Protein AF-A0AA38KLY0-F1 (afdb_monomer_lite)

Sequence (335 aa):
FSSVTLHGLTSSDDGECSITLNREQSFPAKRYSADDEGRAAVEEQKWNAISPPADQLHADLQIIDQLSEGRLGQVFSARLVRLRKSIHGETLPSGCIPLPSQFCIKLAKPEYIRSLAREAWFYEQLSKEDSYPGVVTPVCFGFFACRVPDNVQVRSWSSIEIEPEEPLDVPEGEEPIYDFYDDDEEGWYCYFDDGRRSHLDSPWHLQQWKARTDRSPFVGILITERLGAQMPTEYCPPRQKGVSRSLPEELSELLMLLEDLNAVGIVHGDIKLNNILSRASESWLSSEVCPHHRRIHPWRLIDFDRSSKYDPANPIDSPYVSTIQNYAADDICYQ

Radius of gyration: 20.5 Å; chains: 1; bounding box: 58×51×57 Å

Secondary structure (DSSP, 8-state):
--EEEEEEEEEETTEEEEEEEEE----PPPEE---TT-PPPS---S-SPPPP-TT--EEEEEEEEEEEEETTEEEEEEEEEEEESSTTSPBPPTTSS---S-EEEEEEPGGGHHHHHHHHHHHHHHTTSTT-BTTTBPPEEEEEEEEPPTTEEEGGGGG--------TT--TTPPP-TT--GGGSTT-TTB---S--TTTTSTTSTTT----TTT-PEEEEEEEE---PBPPGGGS----TT--PPPPHHHHHHHHHHHHHHHTTEE-S---GGGEEEPPSS-SS--PPPTTTSS--SEEE--GGG-EEE-TT-TTHHHHHHHHHHHHHHHHTT-

Structure (mmCIF, N/CA/C/O backbone):
data_AF-A0AA38KLY0-F1
#
_entry.id   AF-A0AA38KLY0-F1
#
loop_
_atom_site.group_PDB
_atom_site.id
_atom_site.type_symbol
_atom_site.label_atom_id
_atom_site.label_alt_id
_atom_site.label_comp_id
_atom_site.label_asym_id
_atom_site.label_entity_id
_atom_site.label_seq_id
_atom_site.pdbx_PDB_ins_code
_atom_site.Cartn_x
_atom_site.Cartn_y
_atom_site.Cartn_z
_atom_site.occupancy
_atom_site.B_iso_or_equiv
_atom_site.auth_seq_id
_atom_site.auth_comp_id
_atom_site.auth_asym_id
_atom_site.auth_atom_id
_atom_site.pdbx_PDB_model_num
ATOM 1 N N . PHE A 1 1 ? -8.849 -9.895 5.914 1.00 94.31 1 PHE A N 1
ATOM 2 C CA . PHE A 1 1 ? -9.968 -9.481 6.788 1.00 94.31 1 PHE A CA 1
ATOM 3 C C . PHE A 1 1 ? -11.035 -8.814 5.928 1.00 94.31 1 PHE A C 1
ATOM 5 O O . PHE A 1 1 ? -10.657 -8.152 4.968 1.00 94.31 1 PHE A O 1
ATOM 12 N N . SER A 1 2 ? -12.322 -8.999 6.234 1.00 96.31 2 SER A N 1
ATOM 13 C CA . SER A 1 2 ? -13.435 -8.276 5.583 1.00 96.31 2 SER A CA 1
ATOM 14 C C . SER A 1 2 ? -13.671 -6.902 6.209 1.00 96.31 2 SER A C 1
ATOM 16 O O . SER A 1 2 ? -14.191 -5.998 5.570 1.00 96.31 2 SER A O 1
ATOM 18 N N . SER A 1 3 ? -13.300 -6.749 7.477 1.00 97.56 3 SER A N 1
ATOM 19 C CA . SER A 1 3 ? -13.470 -5.527 8.256 1.00 97.56 3 SER A CA 1
ATOM 20 C C . SER A 1 3 ? -12.500 -5.518 9.433 1.00 97.56 3 SER A C 1
ATOM 22 O O . SER A 1 3 ? -11.968 -6.564 9.826 1.00 97.56 3 SER A O 1
ATOM 24 N N . VAL A 1 4 ? -12.264 -4.336 9.992 1.00 98.00 4 VAL A N 1
ATOM 25 C CA . VAL A 1 4 ? -11.386 -4.136 11.147 1.00 98.00 4 VAL A CA 1
ATOM 26 C C . VAL A 1 4 ? -11.963 -3.091 12.092 1.00 98.00 4 VAL A C 1
ATOM 28 O O . VAL A 1 4 ? -12.517 -2.091 11.641 1.00 98.00 4 VAL A O 1
ATOM 31 N N . THR A 1 5 ? -11.821 -3.295 13.398 1.00 97.94 5 THR A N 1
ATOM 32 C CA . THR A 1 5 ? -12.068 -2.261 14.409 1.00 97.94 5 THR A CA 1
ATOM 33 C C . THR A 1 5 ? -10.726 -1.756 14.928 1.00 97.94 5 THR A C 1
ATOM 35 O O . THR A 1 5 ? -9.923 -2.539 15.432 1.00 97.94 5 THR A O 1
ATOM 38 N N . LEU A 1 6 ? -10.484 -0.448 14.819 1.00 97.62 6 LEU A N 1
ATOM 39 C CA . LEU A 1 6 ? -9.290 0.206 15.347 1.00 97.62 6 LEU A CA 1
ATOM 40 C C . LEU A 1 6 ? -9.580 0.895 16.678 1.00 97.62 6 LEU A C 1
ATOM 42 O O . LEU A 1 6 ? -10.492 1.716 16.783 1.00 97.62 6 LEU A O 1
ATOM 46 N N . HIS A 1 7 ? -8.754 0.597 17.675 1.00 97.12 7 HIS A N 1
ATOM 47 C CA . HIS A 1 7 ? -8.728 1.253 18.979 1.00 97.12 7 HIS A CA 1
ATOM 48 C C . HIS A 1 7 ? -7.543 2.228 19.059 1.00 97.12 7 HIS A C 1
ATOM 50 O O . HIS A 1 7 ? -6.460 1.922 18.557 1.00 97.12 7 HIS A O 1
ATOM 56 N N . GLY A 1 8 ? -7.732 3.385 19.700 1.00 94.38 8 GLY A N 1
ATOM 57 C CA . GLY A 1 8 ? -6.681 4.398 19.894 1.00 94.38 8 GLY A CA 1
ATOM 58 C C . GLY A 1 8 ? -6.550 5.455 18.797 1.00 94.38 8 GLY A C 1
ATOM 59 O O . GLY A 1 8 ? -5.847 6.441 19.001 1.00 94.38 8 GLY A O 1
ATOM 60 N N . LEU A 1 9 ? -7.236 5.292 17.661 1.00 92.81 9 LEU A N 1
ATOM 61 C CA . LEU A 1 9 ? -7.148 6.223 16.528 1.00 92.81 9 LEU A CA 1
ATOM 62 C C . LEU A 1 9 ? -8.097 7.431 16.654 1.00 92.81 9 LEU A C 1
ATOM 64 O O . LEU A 1 9 ? -7.802 8.527 16.174 1.00 92.81 9 LEU A O 1
ATOM 68 N N . THR A 1 10 ? -9.251 7.228 17.286 1.00 93.62 10 THR A N 1
ATOM 69 C CA . THR A 1 10 ? -10.370 8.175 17.270 1.00 93.62 10 THR A CA 1
ATOM 70 C C . THR A 1 10 ? -10.808 8.596 18.671 1.00 93.62 10 THR A C 1
ATOM 72 O O . THR A 1 10 ? -10.626 7.875 19.654 1.00 93.62 10 THR A O 1
ATOM 75 N N . SER A 1 11 ? -11.413 9.776 18.771 1.00 93.38 11 SER A N 1
ATOM 76 C CA . SER A 1 11 ? -12.090 10.253 19.980 1.00 93.38 11 SER A CA 1
ATOM 77 C C . SER A 1 11 ? -13.418 10.918 19.652 1.00 93.38 11 SER A C 1
ATOM 79 O O . SER A 1 11 ? -13.635 11.380 18.539 1.00 93.38 11 SER A O 1
ATOM 81 N N . SER A 1 12 ? -14.293 10.969 20.643 1.00 92.81 12 SER A N 1
ATOM 82 C CA . SER A 1 12 ? -15.580 11.663 20.636 1.00 92.81 12 SER A CA 1
ATOM 83 C C . SER A 1 12 ? -15.683 12.556 21.874 1.00 92.81 12 SER A C 1
ATOM 85 O O . SER A 1 12 ? -14.785 12.536 22.721 1.00 92.81 12 SER A O 1
ATOM 87 N N . ASP A 1 13 ? -16.789 13.286 22.013 1.00 90.56 13 ASP A N 1
ATOM 88 C CA . ASP A 1 13 ? -17.069 14.111 23.199 1.00 90.56 13 ASP A CA 1
ATOM 89 C C . ASP A 1 13 ? -17.052 13.298 24.510 1.00 90.56 13 ASP A C 1
ATOM 91 O O . ASP A 1 13 ? -16.669 13.812 25.560 1.00 90.56 13 ASP A O 1
ATOM 95 N N . ASP A 1 14 ? -17.380 12.003 24.437 1.00 91.81 14 ASP A N 1
ATOM 96 C CA . ASP A 1 14 ? -17.377 11.072 25.573 1.00 91.81 14 ASP A CA 1
ATOM 97 C C . ASP A 1 14 ? -15.993 10.443 25.854 1.00 91.81 14 ASP A C 1
ATOM 99 O O . ASP A 1 14 ? -15.847 9.610 26.753 1.00 91.81 14 ASP A O 1
ATOM 103 N N . GLY A 1 15 ? -14.958 10.825 25.097 1.00 92.81 15 GLY A N 1
ATOM 104 C CA . GLY A 1 15 ? -13.587 10.336 25.243 1.00 92.81 15 GLY A CA 1
ATOM 105 C C . GLY A 1 15 ? -13.121 9.445 24.090 1.00 92.81 15 GLY A C 1
ATOM 106 O O . GLY A 1 15 ? -13.542 9.592 22.943 1.00 92.81 15 GLY A O 1
ATOM 107 N N . GLU A 1 16 ? -12.178 8.544 24.369 1.00 92.81 16 GLU A N 1
ATOM 108 C CA . GLU A 1 16 ? -11.623 7.638 23.358 1.00 92.81 16 GLU A CA 1
ATOM 109 C C . GLU A 1 16 ? -12.676 6.665 22.831 1.00 92.81 16 GLU A C 1
ATOM 111 O O . GLU A 1 16 ? -13.376 6.012 23.605 1.00 92.81 16 GLU A O 1
ATOM 116 N N . CYS A 1 17 ? -12.754 6.531 21.510 1.00 94.50 17 CYS A N 1
ATOM 117 C CA . CYS A 1 17 ? -13.674 5.612 20.860 1.00 94.50 17 CYS A CA 1
ATOM 118 C C . CYS A 1 17 ? -12.949 4.794 19.789 1.00 94.50 17 CYS A C 1
ATOM 120 O O . CYS A 1 17 ? -11.871 5.155 19.317 1.00 94.50 17 CYS A O 1
ATOM 122 N N . SER A 1 18 ? -13.539 3.662 19.416 1.00 96.12 18 SER A N 1
ATOM 123 C CA . SER A 1 18 ? -13.054 2.831 18.317 1.00 96.12 18 SER A CA 1
ATOM 124 C C . SER A 1 18 ? -13.835 3.099 17.041 1.00 96.12 18 SER A C 1
ATOM 126 O O . SER A 1 18 ? -15.046 3.317 17.099 1.00 96.12 18 SER A O 1
ATOM 128 N N . ILE A 1 19 ? -13.179 2.959 15.896 1.00 96.25 19 ILE A N 1
ATOM 129 C CA . ILE A 1 19 ? -13.805 3.076 14.579 1.00 96.25 19 ILE A CA 1
ATOM 130 C C . ILE A 1 19 ? -13.746 1.736 13.849 1.00 96.25 19 ILE A C 1
ATOM 132 O O . ILE A 1 19 ? -12.760 1.008 13.959 1.00 96.25 19 ILE A O 1
ATOM 136 N N . THR A 1 20 ? -14.815 1.384 13.135 1.00 97.06 20 THR A N 1
ATOM 137 C CA . THR A 1 20 ? -14.866 0.155 12.334 1.00 97.06 20 THR A CA 1
ATOM 138 C C . THR A 1 20 ? -14.836 0.489 10.855 1.00 97.06 20 THR A C 1
ATOM 140 O O . THR A 1 20 ? -15.643 1.286 10.389 1.00 97.06 20 THR A O 1
ATOM 143 N N . LEU A 1 21 ? -13.915 -0.146 10.137 1.00 97.25 21 LEU A N 1
ATOM 144 C CA . LEU A 1 21 ? -13.689 0.040 8.713 1.00 97.25 21 LEU A CA 1
ATOM 145 C C . LEU A 1 21 ? -13.978 -1.257 7.964 1.00 97.25 21 LEU A C 1
ATOM 147 O O . LEU A 1 21 ? -13.691 -2.350 8.464 1.00 97.25 21 LEU A O 1
ATOM 151 N N . ASN A 1 22 ? -14.519 -1.131 6.758 1.00 96.75 22 ASN A N 1
ATOM 152 C CA . ASN A 1 22 ? -14.764 -2.265 5.875 1.00 96.75 22 ASN A CA 1
ATOM 153 C C . ASN A 1 22 ? -13.636 -2.371 4.859 1.00 96.75 22 ASN A C 1
ATOM 155 O O . ASN A 1 22 ? -13.008 -1.369 4.520 1.00 96.75 22 ASN A O 1
ATOM 159 N N . ARG A 1 23 ? -13.350 -3.592 4.403 1.00 97.12 23 ARG A N 1
ATOM 160 C CA . ARG A 1 23 ? -12.427 -3.803 3.292 1.00 97.12 23 ARG A CA 1
ATOM 161 C C . ARG A 1 23 ? -13.058 -3.183 2.054 1.00 97.12 23 ARG A C 1
ATOM 163 O O . ARG A 1 23 ? -14.155 -3.578 1.668 1.00 97.12 23 ARG A O 1
ATOM 170 N N . GLU A 1 24 ? -12.335 -2.272 1.429 1.00 96.31 24 GLU A N 1
ATOM 171 C CA . GLU A 1 24 ? -12.760 -1.628 0.195 1.00 96.31 24 GLU A CA 1
ATOM 172 C C . GLU A 1 24 ? -11.975 -2.167 -0.999 1.00 96.31 24 GLU A C 1
ATOM 174 O O . GLU A 1 24 ? -10.933 -2.818 -0.851 1.00 96.31 24 GLU A O 1
ATOM 179 N N . GLN A 1 25 ? -12.503 -1.916 -2.196 1.00 96.00 25 GLN A N 1
ATOM 180 C CA . GLN A 1 25 ? -11.788 -2.196 -3.436 1.00 96.00 25 GLN A CA 1
ATOM 181 C C . GLN A 1 25 ? -10.528 -1.321 -3.499 1.00 96.00 25 GLN A C 1
ATOM 183 O O . GLN A 1 25 ? -10.557 -0.173 -3.069 1.00 96.00 25 GLN A O 1
ATOM 188 N N . SER A 1 26 ? -9.423 -1.844 -4.023 1.00 96.94 26 SER A N 1
ATOM 189 C CA . SER A 1 26 ? -8.230 -1.045 -4.329 1.00 96.94 26 SER A CA 1
ATOM 190 C C . SER A 1 26 ? -8.416 -0.238 -5.627 1.00 96.94 26 SER A C 1
ATOM 192 O O . SER A 1 26 ? -9.452 -0.352 -6.286 1.00 96.94 26 SER A O 1
ATOM 194 N N . PHE A 1 27 ? -7.442 0.592 -6.013 1.00 95.88 27 PHE A N 1
ATOM 195 C CA . PHE A 1 27 ? -7.547 1.452 -7.197 1.00 95.88 27 PHE A CA 1
ATOM 196 C C . PHE A 1 27 ? -6.579 1.038 -8.331 1.00 95.88 27 PHE A C 1
ATOM 198 O O . PHE A 1 27 ? -5.382 1.315 -8.235 1.00 95.88 27 PHE A O 1
ATOM 205 N N . PRO A 1 28 ? -7.072 0.415 -9.425 1.00 94.81 28 PRO A N 1
ATOM 206 C CA . PRO A 1 28 ? -6.245 -0.050 -10.546 1.00 94.81 28 PRO A CA 1
ATOM 207 C C . PRO A 1 28 ? -5.617 1.051 -11.385 1.00 94.81 28 PRO A C 1
ATOM 209 O O . PRO A 1 28 ? -6.345 1.962 -11.769 1.00 94.81 28 PRO A O 1
ATOM 212 N N . ALA A 1 29 ? -4.314 0.962 -11.681 1.00 92.38 29 ALA A N 1
ATOM 213 C CA . ALA A 1 29 ? -3.599 1.912 -12.548 1.00 92.38 29 ALA A CA 1
ATOM 214 C C . ALA A 1 29 ? -3.890 1.659 -14.031 1.00 92.38 29 ALA A C 1
ATOM 216 O O . ALA A 1 29 ? -4.177 0.518 -14.416 1.00 92.38 29 ALA A O 1
ATOM 217 N N . LYS A 1 30 ? -3.782 2.687 -14.879 1.00 90.75 30 LYS A N 1
ATOM 218 C CA . LYS A 1 30 ? -3.734 2.472 -16.333 1.00 90.75 30 LYS A CA 1
ATOM 219 C C . LYS A 1 30 ? -2.420 1.795 -16.722 1.00 90.75 30 LYS A C 1
ATOM 221 O O . LYS A 1 30 ? -1.462 1.726 -15.948 1.00 90.75 30 LYS A O 1
ATOM 226 N N . ARG A 1 31 ? -2.382 1.248 -17.935 1.00 89.50 31 ARG A N 1
ATOM 227 C CA . ARG A 1 31 ? -1.164 0.661 -18.491 1.00 89.50 31 ARG A CA 1
ATOM 228 C C . ARG A 1 31 ? -0.173 1.764 -18.859 1.00 89.50 31 ARG A C 1
ATOM 230 O O . ARG A 1 31 ? -0.463 2.595 -19.714 1.00 89.50 31 ARG A O 1
ATOM 237 N N . TYR A 1 32 ? 1.008 1.693 -18.263 1.00 90.56 32 TYR A N 1
ATOM 238 C CA . TYR A 1 32 ? 2.196 2.388 -18.732 1.00 90.56 32 TYR A CA 1
ATOM 239 C C . TYR A 1 32 ? 2.744 1.705 -19.993 1.00 90.56 32 TYR A C 1
ATOM 241 O O . TYR A 1 32 ? 2.843 0.474 -20.024 1.00 90.56 32 TYR A O 1
ATOM 249 N N . SER A 1 33 ? 3.117 2.488 -21.002 1.00 89.44 33 SER A N 1
ATOM 250 C CA . SER A 1 33 ? 3.783 2.025 -22.224 1.00 89.44 33 SER A CA 1
ATOM 251 C C . SER A 1 33 ? 4.790 3.073 -22.688 1.00 89.44 33 SER A C 1
ATOM 253 O O . SER A 1 33 ? 4.456 4.250 -22.798 1.00 89.44 33 SER A O 1
ATOM 255 N N . ALA A 1 34 ? 6.007 2.629 -22.985 1.00 86.31 34 ALA A N 1
ATOM 256 C CA . ALA A 1 34 ? 7.035 3.416 -23.659 1.00 86.31 34 ALA A CA 1
ATOM 257 C C . ALA A 1 34 ? 6.947 3.286 -25.193 1.00 86.31 34 ALA A C 1
ATOM 259 O O . ALA A 1 34 ? 7.681 3.954 -25.918 1.00 86.31 34 ALA A O 1
ATOM 260 N N . ASP A 1 35 ? 6.083 2.399 -25.695 1.00 81.75 35 ASP A N 1
ATOM 261 C CA . ASP A 1 35 ? 5.790 2.272 -27.119 1.00 81.75 35 ASP A CA 1
ATOM 262 C C . ASP A 1 35 ? 4.807 3.359 -27.581 1.00 81.75 35 ASP A C 1
ATOM 264 O O . ASP A 1 35 ? 3.602 3.253 -27.338 1.00 81.75 35 ASP A O 1
ATOM 268 N N . ASP A 1 36 ? 5.328 4.367 -28.288 1.00 74.56 36 ASP A N 1
ATOM 269 C CA . ASP A 1 36 ? 4.557 5.455 -28.910 1.00 74.56 36 ASP A CA 1
ATOM 270 C C . ASP A 1 36 ? 3.501 4.945 -29.911 1.00 74.56 36 ASP A C 1
ATOM 272 O O . ASP A 1 36 ? 2.516 5.633 -30.191 1.00 74.56 36 ASP A O 1
ATOM 276 N N . GLU A 1 37 ? 3.678 3.740 -30.470 1.00 72.19 37 GLU A N 1
ATOM 277 C CA . GLU A 1 37 ? 2.722 3.140 -31.409 1.00 72.19 37 GLU A CA 1
ATOM 278 C C . GLU A 1 37 ? 1.496 2.541 -30.699 1.00 72.19 37 GLU A C 1
ATOM 280 O O . GLU A 1 37 ? 0.555 2.099 -31.367 1.00 72.19 37 GLU A O 1
ATOM 285 N N . GLY A 1 38 ? 1.487 2.517 -29.360 1.00 62.78 38 GLY A N 1
ATOM 286 C CA . GLY A 1 38 ? 0.337 2.110 -28.559 1.00 62.78 38 GLY A CA 1
ATOM 287 C C . GLY A 1 38 ? -0.113 0.679 -28.838 1.00 62.78 38 GLY A C 1
ATOM 288 O O . GLY A 1 38 ? -1.316 0.397 -28.799 1.00 62.78 38 GLY A O 1
ATOM 289 N N . ARG A 1 39 ? 0.818 -0.237 -29.152 1.00 67.19 39 ARG A N 1
ATOM 290 C CA . ARG A 1 39 ? 0.470 -1.622 -29.498 1.00 67.19 39 ARG A CA 1
ATOM 291 C C . ARG A 1 39 ? -0.447 -2.216 -28.431 1.00 67.19 39 ARG A C 1
ATOM 293 O O . ARG A 1 39 ? -0.212 -2.089 -27.222 1.00 67.19 39 ARG A O 1
ATOM 300 N N . ALA A 1 40 ? -1.538 -2.822 -28.900 1.00 60.59 40 ALA A N 1
ATOM 301 C CA . ALA A 1 40 ? -2.547 -3.417 -28.037 1.00 60.59 40 ALA A CA 1
ATOM 302 C C . ALA A 1 40 ? -1.893 -4.474 -27.139 1.00 60.59 40 ALA A C 1
ATOM 304 O O . ALA A 1 40 ? -1.106 -5.293 -27.619 1.00 60.59 40 ALA A O 1
ATOM 305 N N . ALA A 1 41 ? -2.204 -4.428 -25.842 1.00 59.38 41 ALA A N 1
ATOM 306 C CA . ALA A 1 41 ? -1.716 -5.412 -24.886 1.00 59.38 41 ALA A CA 1
ATOM 307 C C . ALA A 1 41 ? -2.104 -6.823 -25.347 1.00 59.38 41 ALA A C 1
ATOM 309 O O . ALA A 1 41 ? -3.215 -7.044 -25.834 1.00 59.38 41 ALA A O 1
ATOM 310 N N . VAL A 1 42 ? -1.185 -7.774 -25.191 1.00 58.88 42 VAL A N 1
ATOM 311 C CA . VAL A 1 42 ? -1.377 -9.142 -25.696 1.00 58.88 42 VAL A CA 1
ATOM 312 C C . VAL A 1 42 ? -2.232 -9.988 -24.733 1.00 58.88 42 VAL A C 1
ATOM 314 O O . VAL A 1 42 ? -2.706 -11.053 -25.118 1.00 58.88 42 VAL A O 1
ATOM 317 N N . GLU A 1 43 ? -2.504 -9.516 -23.506 1.00 59.78 43 GLU A N 1
ATOM 318 C CA . GLU A 1 43 ? -3.140 -10.327 -22.456 1.00 59.78 43 GLU A CA 1
ATOM 319 C C . GLU A 1 43 ? -4.446 -9.792 -21.837 1.00 59.78 43 GLU A C 1
ATOM 321 O O . GLU A 1 43 ? -4.602 -8.617 -21.483 1.00 59.78 43 GLU A O 1
ATOM 326 N N . GLU A 1 44 ? -5.342 -10.755 -21.579 1.00 57.12 44 GLU A N 1
ATOM 327 C CA . GLU A 1 44 ? -6.583 -10.661 -20.795 1.00 57.12 44 GLU A CA 1
ATOM 328 C C . GLU A 1 44 ? -6.367 -10.640 -19.266 1.00 57.12 44 GLU A C 1
ATOM 330 O O . GLU A 1 44 ? -7.339 -10.631 -18.509 1.00 57.12 44 GLU A O 1
ATOM 335 N N . GLN A 1 45 ? -5.133 -10.671 -18.754 1.00 59.94 45 GLN A N 1
ATOM 336 C CA . GLN A 1 45 ? -4.916 -11.064 -17.362 1.00 59.94 45 GLN A CA 1
ATOM 337 C C . GLN A 1 45 ? -4.434 -9.944 -16.422 1.00 59.94 45 GLN A C 1
ATOM 339 O O . GLN A 1 45 ? -3.511 -9.182 -16.679 1.00 59.94 45 GLN A O 1
ATOM 344 N N . LYS A 1 46 ? -5.096 -9.918 -15.257 1.00 72.25 46 LYS A N 1
ATOM 345 C CA . LYS A 1 46 ? -4.665 -9.361 -13.967 1.00 72.25 46 LYS A CA 1
ATOM 346 C C . LYS A 1 46 ? -4.731 -7.845 -13.711 1.00 72.25 46 LYS A C 1
ATOM 348 O O . LYS A 1 46 ? -4.375 -7.485 -12.609 1.00 72.25 46 LYS A O 1
ATOM 353 N N . TRP A 1 47 ? -5.303 -6.958 -14.526 1.00 86.06 47 TRP A N 1
ATOM 354 C CA . TRP A 1 47 ? -5.401 -5.530 -14.110 1.00 86.06 47 TRP A CA 1
ATOM 355 C C . TRP A 1 47 ? -6.493 -5.200 -13.083 1.00 86.06 47 TRP A C 1
ATOM 357 O O . TRP A 1 47 ? -6.453 -4.172 -12.411 1.00 86.06 47 TRP A O 1
ATOM 367 N N . ASN A 1 48 ? -7.502 -6.055 -12.948 1.00 90.38 48 ASN A N 1
ATOM 368 C CA . ASN A 1 48 ? -8.623 -5.758 -12.063 1.00 90.38 48 ASN A CA 1
ATOM 369 C C . ASN A 1 48 ? -8.193 -5.793 -10.589 1.00 90.38 48 ASN A C 1
ATOM 371 O O . ASN A 1 48 ? -7.403 -6.655 -10.175 1.00 90.38 48 ASN A O 1
ATOM 375 N N . ALA A 1 49 ? -8.747 -4.862 -9.807 1.00 92.50 49 ALA A N 1
ATOM 376 C CA . ALA A 1 49 ? -8.714 -4.926 -8.352 1.00 92.50 49 ALA A CA 1
ATOM 377 C C . ALA A 1 49 ? -9.387 -6.215 -7.875 1.00 92.50 49 ALA A C 1
ATOM 379 O O . ALA A 1 49 ? -10.361 -6.683 -8.479 1.00 92.50 49 ALA A O 1
ATOM 380 N N . ILE A 1 50 ? -8.871 -6.788 -6.792 1.00 91.56 50 ILE A N 1
ATOM 381 C CA . ILE A 1 50 ? -9.478 -7.973 -6.193 1.00 91.56 50 ILE A CA 1
ATOM 382 C C . ILE A 1 50 ? -10.773 -7.537 -5.503 1.00 91.56 50 ILE A C 1
ATOM 384 O O . ILE A 1 50 ? -10.812 -6.532 -4.794 1.00 91.56 50 ILE A O 1
ATOM 388 N N . SER A 1 51 ? -11.859 -8.283 -5.718 1.00 91.38 51 SER A N 1
ATOM 389 C CA . SER A 1 51 ? -13.112 -8.011 -5.015 1.00 91.38 51 SER A CA 1
ATOM 390 C C . SER A 1 51 ? -12.908 -8.167 -3.503 1.00 91.38 51 SER A C 1
ATOM 392 O O . SER A 1 51 ? -12.352 -9.186 -3.077 1.00 91.38 51 SER A O 1
ATOM 394 N N . PRO A 1 52 ? -13.371 -7.209 -2.679 1.00 90.81 52 PRO A N 1
ATOM 395 C CA . PRO A 1 52 ? -13.297 -7.341 -1.235 1.00 90.81 52 PRO A CA 1
ATOM 396 C C . PRO A 1 52 ? -13.959 -8.644 -0.768 1.00 90.81 52 PRO A C 1
ATOM 398 O O . PRO A 1 52 ? -15.023 -9.018 -1.271 1.00 90.81 52 PRO A O 1
ATOM 401 N N . PRO A 1 53 ? -13.361 -9.353 0.198 1.00 87.69 53 PRO A N 1
ATOM 402 C CA . PRO A 1 53 ? -13.953 -10.556 0.733 1.00 87.69 53 PRO A CA 1
ATOM 403 C C . PRO A 1 53 ? -15.212 -10.218 1.542 1.00 87.69 53 PRO A C 1
ATOM 405 O O . PRO A 1 53 ? -15.122 -9.604 2.608 1.00 87.69 53 PRO A O 1
ATOM 408 N N . ALA A 1 54 ? -16.375 -10.664 1.068 1.00 80.12 54 ALA A N 1
ATOM 409 C CA . ALA A 1 54 ? -17.627 -10.575 1.815 1.00 80.12 54 ALA A CA 1
ATOM 410 C C . ALA A 1 54 ? -17.663 -11.604 2.960 1.00 80.12 54 ALA A C 1
ATOM 412 O O . ALA A 1 54 ? -17.180 -12.727 2.806 1.00 80.12 54 ALA A O 1
ATOM 413 N N . ASP A 1 55 ? -18.223 -11.210 4.109 1.00 75.25 55 ASP A N 1
ATOM 414 C CA . ASP A 1 55 ? -18.518 -12.079 5.263 1.00 75.25 55 ASP A CA 1
ATOM 415 C C . ASP A 1 55 ? -17.339 -12.915 5.800 1.00 75.25 55 ASP A C 1
ATOM 417 O O . ASP A 1 55 ? -17.516 -13.982 6.389 1.00 75.25 55 ASP A O 1
ATOM 421 N N . GLN A 1 56 ? -16.113 -12.418 5.624 1.00 87.12 56 GLN A N 1
ATOM 422 C CA . GLN A 1 56 ? -14.914 -13.018 6.209 1.00 87.12 56 GLN A CA 1
ATOM 423 C C . GLN A 1 56 ? -14.596 -12.464 7.609 1.00 87.12 56 GLN A C 1
ATOM 425 O O . GLN A 1 56 ? -15.336 -11.671 8.189 1.00 87.12 56 GLN A O 1
ATOM 430 N N . LEU A 1 57 ? -13.435 -12.8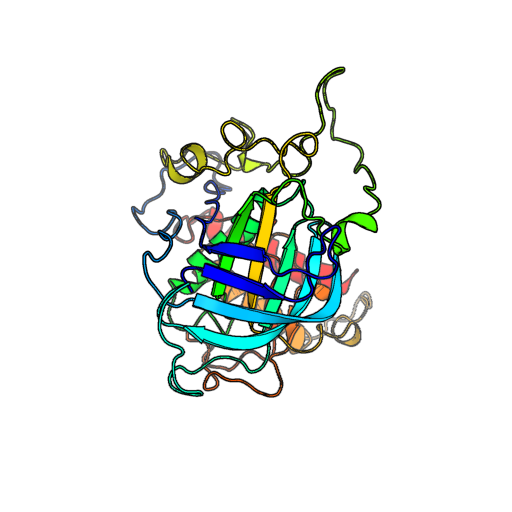74 8.121 1.00 95.25 57 LEU A N 1
ATOM 431 C CA . LEU A 1 57 ? -12.864 -12.507 9.409 1.00 95.25 57 LEU A CA 1
ATOM 432 C C . LEU A 1 57 ? -12.844 -11.000 9.669 1.00 95.25 57 LEU A C 1
ATOM 434 O O . LEU A 1 57 ? -12.446 -10.215 8.803 1.00 95.25 57 LEU A O 1
ATOM 438 N N . HIS A 1 58 ? -13.142 -10.646 10.913 1.00 96.94 58 HIS A N 1
ATOM 439 C CA . HIS A 1 58 ? -13.034 -9.303 11.461 1.00 96.94 58 HIS A CA 1
ATOM 440 C C . HIS A 1 58 ? -11.890 -9.237 12.485 1.00 96.94 58 HIS A C 1
ATOM 442 O O . HIS A 1 58 ? -11.799 -10.113 13.350 1.00 96.94 58 HIS A O 1
ATOM 448 N N . ALA A 1 59 ? -11.033 -8.216 12.406 1.00 97.38 59 ALA A N 1
ATOM 449 C CA . ALA A 1 59 ? -9.903 -8.043 13.324 1.00 97.38 59 ALA A CA 1
ATOM 450 C C . ALA A 1 59 ? -10.045 -6.791 14.203 1.00 97.38 59 ALA A C 1
ATOM 452 O O . ALA A 1 59 ? -10.252 -5.691 13.699 1.00 97.38 59 ALA A O 1
ATOM 453 N N . ASP A 1 60 ? -9.852 -6.959 15.510 1.00 97.62 60 ASP A N 1
ATOM 454 C CA . ASP A 1 60 ? -9.790 -5.863 16.478 1.00 97.62 60 ASP A CA 1
ATOM 455 C C . ASP A 1 60 ? -8.313 -5.521 16.682 1.00 97.62 60 ASP A C 1
ATOM 457 O O . ASP A 1 60 ? -7.557 -6.351 17.198 1.00 97.62 60 ASP A O 1
ATOM 461 N N . LEU A 1 61 ? -7.886 -4.324 16.285 1.00 98.25 61 LEU A N 1
ATOM 462 C CA . LEU A 1 61 ? -6.495 -3.881 16.372 1.00 98.25 61 LEU A CA 1
ATOM 463 C C . LEU A 1 61 ? -6.364 -2.691 17.322 1.00 98.25 61 LEU A C 1
ATOM 465 O O . LEU A 1 61 ? -7.174 -1.766 17.309 1.00 98.25 61 LEU A O 1
ATOM 469 N N . GLN A 1 62 ? -5.312 -2.701 18.133 1.00 98.00 62 GLN A N 1
ATOM 470 C CA . GLN A 1 62 ? -4.967 -1.604 19.033 1.00 98.00 62 GLN A CA 1
ATOM 471 C C . GLN A 1 62 ? -3.734 -0.883 18.503 1.00 98.00 62 GLN A C 1
ATOM 473 O O . GLN A 1 62 ? -2.678 -1.511 18.400 1.00 98.00 62 GLN A O 1
ATOM 478 N N . ILE A 1 63 ? -3.864 0.418 18.231 1.00 97.50 63 ILE A N 1
ATOM 479 C CA . ILE A 1 63 ? -2.731 1.304 17.941 1.00 97.50 63 ILE A CA 1
ATOM 480 C C . ILE A 1 63 ? -1.834 1.384 19.181 1.00 97.50 63 ILE A C 1
ATOM 482 O O . ILE A 1 63 ? -2.341 1.505 20.301 1.00 97.50 63 ILE A O 1
ATOM 486 N N . ILE A 1 64 ? -0.521 1.279 18.978 1.00 96.62 64 ILE A N 1
ATOM 487 C CA . ILE A 1 64 ? 0.493 1.296 20.040 1.00 96.62 64 ILE A CA 1
ATOM 488 C C . ILE A 1 64 ? 1.293 2.598 19.980 1.00 96.62 64 ILE A C 1
ATOM 490 O O . ILE A 1 64 ? 1.304 3.354 20.947 1.00 96.62 64 ILE A O 1
ATOM 494 N N . ASP A 1 65 ? 1.950 2.852 18.852 1.00 95.62 65 ASP A N 1
ATOM 495 C CA . ASP A 1 65 ? 2.873 3.968 18.659 1.00 95.62 65 ASP A CA 1
ATOM 496 C C . ASP A 1 65 ? 2.870 4.432 17.199 1.00 95.62 65 ASP A C 1
ATOM 498 O O . ASP A 1 65 ? 2.556 3.661 16.288 1.00 95.62 65 ASP A O 1
ATOM 502 N N . GLN A 1 66 ? 3.197 5.706 16.982 1.00 95.88 66 GLN A N 1
ATOM 503 C CA . GLN A 1 66 ? 3.446 6.250 15.651 1.00 95.88 66 GLN A CA 1
ATOM 504 C C . GLN A 1 66 ? 4.883 5.915 15.241 1.00 95.88 66 GLN A C 1
ATOM 506 O O . GLN A 1 66 ? 5.827 6.209 15.971 1.00 95.88 66 GLN A O 1
ATOM 511 N N . LEU A 1 67 ? 5.031 5.299 14.071 1.00 95.06 67 LEU A N 1
ATOM 512 C CA . LEU A 1 67 ? 6.306 4.872 13.501 1.00 95.06 67 LEU A CA 1
ATOM 513 C C . LEU A 1 67 ? 6.928 5.957 12.626 1.00 95.06 67 LEU A C 1
ATOM 515 O O . LEU A 1 67 ? 8.133 6.186 12.694 1.00 95.06 67 LEU A O 1
ATOM 519 N N . SER A 1 68 ? 6.114 6.600 11.791 1.00 94.19 68 SER A N 1
ATOM 520 C CA . SER A 1 68 ? 6.568 7.638 10.869 1.00 94.19 68 SER A CA 1
ATOM 521 C C . SER A 1 68 ? 5.413 8.516 10.388 1.00 94.19 68 SER A C 1
ATOM 523 O O . SER A 1 68 ? 4.236 8.250 10.648 1.00 94.19 68 SER A O 1
ATOM 525 N N . GLU A 1 69 ? 5.766 9.587 9.689 1.00 92.88 69 GLU A N 1
ATOM 526 C CA . GLU A 1 69 ? 4.854 10.462 8.964 1.00 92.88 69 GLU A CA 1
ATOM 527 C C . GLU A 1 69 ? 5.477 10.808 7.612 1.00 92.88 69 GLU A C 1
ATOM 529 O O . GLU A 1 69 ? 6.692 10.976 7.509 1.00 92.88 69 GLU A O 1
ATOM 534 N N . GLY A 1 70 ? 4.649 10.880 6.576 1.00 90.62 70 GLY A N 1
ATOM 535 C CA . GLY A 1 70 ? 5.059 11.251 5.230 1.00 90.62 70 GLY A CA 1
ATOM 536 C C . GLY A 1 70 ? 3.949 11.986 4.486 1.00 90.62 70 GLY A C 1
ATOM 537 O O . GLY A 1 70 ? 2.908 12.329 5.053 1.00 90.62 70 GLY A O 1
ATOM 538 N N . ARG A 1 71 ? 4.163 12.206 3.184 1.00 88.56 71 ARG A N 1
ATOM 539 C CA . ARG A 1 71 ? 3.238 12.958 2.321 1.00 88.56 71 ARG A CA 1
ATOM 540 C C . ARG A 1 71 ? 1.814 12.401 2.374 1.00 88.56 71 ARG A C 1
ATOM 542 O O . ARG A 1 71 ? 0.889 13.141 2.687 1.00 88.56 71 ARG A O 1
ATOM 549 N N . LEU A 1 72 ? 1.658 11.094 2.149 1.00 90.62 72 LEU A N 1
ATOM 550 C CA . LEU A 1 72 ? 0.344 10.448 2.079 1.00 90.62 72 LEU A CA 1
ATOM 551 C C . LEU A 1 72 ? -0.365 10.323 3.426 1.00 90.62 72 LEU A C 1
ATOM 553 O O . LEU A 1 72 ? -1.575 10.103 3.450 1.00 90.62 72 LEU A O 1
ATOM 557 N N . GLY A 1 73 ? 0.361 10.381 4.545 1.00 93.00 73 GLY A N 1
ATOM 558 C CA . GLY A 1 73 ? -0.225 10.028 5.828 1.00 93.00 73 GLY A CA 1
ATOM 559 C C . GLY A 1 73 ? 0.761 9.642 6.915 1.00 93.00 73 GLY A C 1
ATOM 560 O O . GLY A 1 73 ? 1.969 9.849 6.810 1.00 93.00 73 GLY A O 1
ATOM 561 N N . GLN A 1 74 ? 0.212 9.063 7.973 1.00 95.38 74 GLN A N 1
ATOM 562 C CA . GLN A 1 74 ? 0.947 8.649 9.163 1.00 95.38 74 GLN A CA 1
ATOM 563 C C . GLN A 1 74 ? 0.950 7.134 9.281 1.00 95.38 74 GLN A C 1
ATOM 565 O O . GLN A 1 74 ? -0.016 6.461 8.920 1.00 95.38 74 GLN A O 1
ATOM 570 N N . VAL A 1 75 ? 2.039 6.590 9.805 1.00 97.25 75 VAL A N 1
ATOM 571 C CA . VAL A 1 75 ? 2.228 5.151 9.950 1.00 97.25 75 VAL A CA 1
ATOM 572 C C . VAL A 1 75 ? 2.268 4.805 11.425 1.00 97.25 75 VAL A C 1
ATOM 574 O O . VAL A 1 75 ? 3.010 5.408 12.197 1.00 97.25 75 VAL A O 1
ATOM 577 N N . PHE A 1 76 ? 1.489 3.805 11.813 1.00 97.75 76 PHE A N 1
ATOM 578 C CA . PHE A 1 76 ? 1.360 3.345 13.184 1.00 97.75 76 PHE A CA 1
ATOM 579 C C . PHE A 1 76 ? 1.708 1.872 13.303 1.00 97.75 76 PHE A C 1
ATOM 581 O O . PHE A 1 76 ? 1.455 1.063 12.408 1.00 97.75 76 PHE A O 1
ATOM 588 N N . SER A 1 77 ? 2.227 1.517 14.466 1.00 97.62 77 SER A N 1
ATOM 589 C CA . SER A 1 77 ? 2.334 0.143 14.911 1.00 97.62 77 SER A CA 1
ATOM 590 C C . SER A 1 77 ? 1.049 -0.253 15.637 1.00 97.62 77 SER A C 1
ATOM 592 O O . SER A 1 77 ? 0.462 0.536 16.387 1.00 97.62 77 SER A O 1
ATOM 594 N N . ALA A 1 78 ? 0.584 -1.475 15.398 1.00 98.06 78 ALA A N 1
ATOM 595 C CA . ALA A 1 78 ? -0.613 -2.005 16.031 1.00 98.06 78 ALA A CA 1
ATOM 596 C C . ALA A 1 78 ? -0.450 -3.472 16.421 1.00 98.06 78 ALA A C 1
ATOM 598 O O . ALA A 1 78 ? 0.331 -4.213 15.826 1.00 98.06 78 ALA A O 1
ATOM 599 N N . ARG A 1 79 ? -1.233 -3.921 17.402 1.00 96.88 79 ARG A N 1
ATOM 600 C CA . ARG A 1 79 ? -1.340 -5.343 17.770 1.00 96.88 79 ARG A CA 1
ATOM 601 C C . ARG A 1 79 ? -2.757 -5.858 17.600 1.00 96.88 79 ARG A C 1
ATOM 603 O O . ARG A 1 79 ? -3.719 -5.128 17.841 1.00 96.88 79 ARG A O 1
ATOM 610 N N . LEU A 1 80 ? -2.869 -7.141 17.273 1.00 96.56 80 LEU A N 1
ATOM 611 C CA . LEU A 1 80 ? -4.142 -7.851 17.288 1.00 96.56 80 LEU A CA 1
ATOM 612 C C . LEU A 1 80 ? -4.625 -8.033 18.728 1.00 96.56 80 LEU A C 1
ATOM 614 O O . LEU A 1 80 ? -3.936 -8.619 19.561 1.00 96.56 80 LEU A O 1
ATOM 618 N N . VAL A 1 81 ? -5.824 -7.540 19.008 1.00 96.25 81 VAL A N 1
ATOM 619 C CA . VAL A 1 81 ? -6.527 -7.759 20.274 1.00 96.25 81 VAL A CA 1
ATOM 620 C C . VAL A 1 81 ? -7.372 -9.020 20.166 1.00 96.25 81 VAL A C 1
ATOM 622 O O . VAL A 1 81 ? -7.342 -9.864 21.062 1.00 96.25 81 VAL A O 1
ATOM 625 N N . ARG A 1 82 ? -8.151 -9.143 19.083 1.00 95.69 82 ARG A N 1
ATOM 626 C CA . ARG A 1 82 ? -9.117 -10.232 18.878 1.00 95.69 82 ARG A CA 1
ATOM 627 C C . ARG A 1 82 ? -9.310 -10.493 17.392 1.00 95.69 82 ARG A C 1
ATOM 629 O O . ARG A 1 82 ? -9.305 -9.562 16.593 1.00 95.69 82 ARG A O 1
ATOM 636 N N . LEU A 1 83 ? -9.560 -11.750 17.044 1.00 96.88 83 LEU A N 1
ATOM 637 C CA . LEU A 1 83 ? -9.993 -12.152 15.710 1.00 96.88 83 LEU A CA 1
ATOM 638 C C . LEU A 1 83 ? -11.381 -12.779 15.813 1.00 96.88 83 LEU A C 1
ATOM 640 O O . LEU A 1 83 ? -11.608 -13.624 16.677 1.00 96.88 83 LEU A O 1
ATOM 644 N N . ARG A 1 84 ? -12.314 -12.372 14.956 1.00 96.31 84 ARG A N 1
ATOM 645 C CA . ARG A 1 84 ? -13.719 -12.797 14.983 1.00 96.31 84 ARG A CA 1
ATOM 646 C C . ARG A 1 84 ? -14.138 -13.335 13.620 1.00 96.31 84 ARG A C 1
ATOM 648 O O . ARG A 1 84 ? -13.601 -12.910 12.599 1.00 96.31 84 ARG A O 1
ATOM 655 N N . LYS A 1 85 ? -15.116 -14.247 13.583 1.00 94.75 85 LYS A N 1
ATOM 656 C CA . LYS A 1 85 ? -15.677 -14.758 12.310 1.00 94.75 85 LYS A CA 1
ATOM 657 C C . LYS A 1 85 ? -16.363 -13.665 11.482 1.00 94.75 85 LYS A C 1
ATOM 659 O O . LYS A 1 85 ? -16.376 -13.754 10.266 1.00 94.75 85 LYS A O 1
ATOM 664 N N . SER A 1 86 ? -16.919 -12.659 12.153 1.00 93.69 86 SER A N 1
ATOM 665 C CA . SER A 1 86 ? -17.533 -11.457 11.579 1.00 93.69 86 SER A CA 1
ATOM 666 C C . SER A 1 86 ? -17.577 -10.354 12.647 1.00 93.69 86 SER A C 1
ATOM 668 O O . SER A 1 86 ? -17.245 -10.607 13.808 1.00 93.69 86 SER A O 1
ATOM 670 N N . ILE A 1 87 ? -18.017 -9.143 12.293 1.00 91.50 87 ILE A N 1
ATOM 671 C CA . ILE A 1 87 ? -18.106 -7.995 13.219 1.00 91.50 87 ILE A CA 1
ATOM 672 C C . ILE A 1 87 ? -18.963 -8.269 14.472 1.00 91.50 87 ILE A C 1
ATOM 674 O O . ILE A 1 87 ? -18.689 -7.737 15.545 1.00 91.50 87 ILE A O 1
ATOM 678 N N . HIS A 1 88 ? -19.973 -9.135 14.368 1.00 91.62 88 HIS A N 1
ATOM 679 C CA . HIS A 1 88 ? -20.822 -9.567 15.489 1.00 91.62 88 HIS A CA 1
ATOM 680 C C . HIS A 1 88 ? -20.666 -11.062 15.801 1.00 91.62 88 HIS A C 1
ATOM 682 O O . HIS A 1 88 ? -21.450 -11.630 16.558 1.00 91.62 88 HIS A O 1
ATOM 688 N N . GLY A 1 89 ? -19.676 -11.709 15.187 1.00 91.94 89 GLY A N 1
ATOM 689 C CA . GLY A 1 89 ? -19.438 -13.138 15.306 1.00 91.94 89 GLY A CA 1
ATOM 690 C C . GLY A 1 89 ? -18.624 -13.516 16.539 1.00 91.94 89 GLY A C 1
ATOM 691 O O . GLY A 1 89 ? -18.083 -12.676 17.259 1.00 91.94 89 GLY A O 1
ATOM 692 N N . GLU A 1 90 ? -18.505 -14.824 16.744 1.00 95.00 90 GLU A N 1
ATOM 693 C CA . GLU A 1 90 ? -17.685 -15.407 17.804 1.00 95.00 90 GLU A CA 1
ATOM 694 C C . GLU A 1 90 ? -16.200 -15.068 17.624 1.00 95.00 90 GLU A C 1
ATOM 696 O O . GLU A 1 90 ? -15.671 -15.076 16.504 1.00 95.00 90 GLU A O 1
ATOM 701 N N . THR A 1 91 ? -15.523 -14.839 18.749 1.00 96.56 91 THR A N 1
ATOM 702 C CA . THR A 1 91 ? -14.063 -14.741 18.811 1.00 96.56 91 THR A CA 1
ATOM 703 C C . THR A 1 91 ? -13.444 -16.100 18.512 1.00 96.56 91 THR A C 1
ATOM 705 O O . THR A 1 91 ? -13.817 -17.116 19.100 1.00 96.56 91 THR A O 1
ATOM 708 N N . LEU A 1 92 ? -12.478 -16.114 17.603 1.00 95.12 92 LEU A N 1
ATOM 709 C CA . LEU A 1 92 ? -11.705 -17.297 17.280 1.00 95.12 92 LEU A CA 1
ATOM 710 C C . LEU A 1 92 ? -10.614 -17.543 18.335 1.00 95.12 92 LEU A C 1
ATOM 712 O O . LEU A 1 92 ? -10.048 -16.582 18.862 1.00 95.12 92 LEU A O 1
ATOM 716 N N . PRO A 1 93 ? -10.278 -18.811 18.633 1.00 92.94 93 PRO A N 1
ATOM 717 C CA . PRO A 1 93 ? -9.165 -19.133 19.520 1.00 92.94 93 PRO A CA 1
ATOM 718 C C . PRO A 1 93 ? -7.839 -18.548 19.016 1.00 92.94 93 PRO A C 1
ATOM 720 O O . PRO A 1 93 ? -7.560 -18.560 17.814 1.00 92.94 93 PRO A O 1
ATOM 723 N N . SER A 1 94 ? -6.992 -18.084 19.935 1.00 86.75 94 SER A N 1
ATOM 724 C CA . SER A 1 94 ? -5.647 -17.603 19.604 1.00 86.75 94 SER A CA 1
ATOM 725 C C . SER A 1 94 ? -4.836 -18.679 18.875 1.00 86.75 94 SER A C 1
ATOM 727 O O . SER A 1 94 ? -4.843 -19.842 19.275 1.00 86.75 94 SER A O 1
ATOM 729 N N . GLY A 1 95 ? -4.129 -18.292 17.810 1.00 83.94 95 GLY A N 1
ATOM 730 C CA . GLY A 1 95 ? -3.278 -19.197 17.028 1.00 83.94 95 GLY A CA 1
ATOM 731 C C . GLY A 1 95 ? -4.016 -20.112 16.045 1.00 83.94 95 GLY A C 1
ATOM 732 O O . GLY A 1 95 ? -3.367 -20.916 15.384 1.00 83.94 95 GLY A O 1
ATOM 733 N N . CYS A 1 96 ? -5.344 -19.997 15.902 1.00 89.50 96 CYS A N 1
ATOM 734 C CA . CYS A 1 96 ? -6.083 -20.762 14.887 1.00 89.50 96 CYS A CA 1
ATOM 735 C C . CYS A 1 96 ? -5.676 -20.413 13.446 1.00 89.50 96 CYS A C 1
ATOM 737 O O . CYS A 1 96 ? -5.820 -21.238 12.548 1.00 89.50 96 CYS A O 1
ATOM 739 N N . ILE A 1 97 ? -5.181 -19.191 13.237 1.00 90.12 97 ILE A N 1
ATOM 740 C CA . ILE A 1 97 ? -4.688 -18.674 11.965 1.00 90.12 97 ILE A CA 1
ATOM 741 C C . ILE A 1 97 ? -3.318 -18.047 12.247 1.00 90.12 97 ILE A C 1
ATOM 743 O O . ILE A 1 97 ? -3.217 -17.256 13.193 1.00 90.12 97 ILE A O 1
ATOM 747 N N . PRO A 1 98 ? -2.271 -18.383 11.471 1.00 90.75 98 PRO A N 1
ATOM 748 C CA . PRO A 1 98 ? -0.977 -17.731 11.604 1.00 90.75 98 PRO A CA 1
ATOM 749 C C . PRO A 1 98 ? -1.125 -16.256 11.221 1.00 90.75 98 PRO A C 1
ATOM 751 O O . PRO A 1 98 ? -1.575 -15.933 10.124 1.00 90.75 98 PRO A O 1
ATOM 754 N N . LEU A 1 99 ? -0.786 -15.364 12.148 1.00 92.81 99 LEU A N 1
ATOM 755 C CA . LEU A 1 99 ? -0.827 -13.914 11.975 1.00 92.81 99 LEU A CA 1
ATOM 756 C C . LEU A 1 99 ? 0.409 -13.296 12.637 1.00 92.81 99 LEU A C 1
ATOM 758 O O . LEU A 1 99 ? 0.934 -13.878 13.593 1.00 92.81 99 LEU A O 1
ATOM 762 N N . PRO A 1 100 ? 0.864 -12.120 12.173 1.00 92.69 100 PRO A N 1
ATOM 763 C CA . PRO A 1 100 ? 1.961 -11.419 12.816 1.00 92.69 100 PRO A CA 1
ATOM 764 C C . PRO A 1 100 ? 1.582 -10.978 14.231 1.00 92.69 100 PRO A C 1
ATOM 766 O O . PRO A 1 100 ? 0.424 -10.669 14.525 1.00 92.69 100 PRO A O 1
ATOM 769 N N . SER A 1 101 ? 2.588 -10.885 15.102 1.00 89.12 101 SER A N 1
ATOM 770 C CA . SER A 1 101 ? 2.435 -10.296 16.437 1.00 89.12 101 SER A CA 1
ATOM 771 C C . SER A 1 101 ? 2.144 -8.792 16.370 1.00 89.12 101 SER A C 1
ATOM 773 O O . SER A 1 101 ? 1.474 -8.251 17.255 1.00 89.12 101 SER A O 1
ATOM 775 N N . GLN A 1 102 ? 2.616 -8.124 15.311 1.00 94.50 102 GLN A N 1
ATOM 776 C CA . GLN A 1 102 ? 2.430 -6.697 15.074 1.00 94.50 102 GLN A CA 1
ATOM 777 C C . GLN A 1 102 ? 2.103 -6.378 13.614 1.00 94.50 102 GLN A C 1
ATOM 779 O O . GLN A 1 102 ? 2.639 -6.963 12.673 1.00 94.50 102 GLN A O 1
ATOM 784 N N . PHE A 1 103 ? 1.248 -5.381 13.449 1.00 97.25 103 PHE A N 1
ATOM 785 C CA . PHE A 1 103 ? 0.793 -4.851 12.176 1.00 97.25 103 PHE A CA 1
ATOM 786 C C . PHE A 1 103 ? 1.351 -3.446 11.989 1.00 97.25 103 PHE A C 1
ATOM 788 O O . PHE A 1 103 ? 1.589 -2.720 12.958 1.00 97.25 103 PHE A O 1
ATOM 795 N N . CYS A 1 104 ? 1.527 -3.075 10.731 1.00 97.81 104 CYS A N 1
ATOM 796 C CA . CYS A 1 104 ? 1.749 -1.707 10.307 1.00 97.81 104 CYS A CA 1
ATOM 797 C C . CYS A 1 104 ? 0.427 -1.167 9.752 1.00 97.81 104 CYS A C 1
ATOM 799 O O . CYS A 1 104 ? -0.225 -1.836 8.946 1.00 97.81 104 CYS A O 1
ATOM 801 N N . ILE A 1 105 ? 0.012 0.011 10.211 1.00 98.44 105 ILE A N 1
ATOM 802 C CA . ILE A 1 105 ? -1.198 0.694 9.755 1.00 98.44 105 ILE A CA 1
ATOM 803 C C . ILE A 1 105 ? -0.783 2.043 9.185 1.00 98.44 105 ILE A C 1
ATOM 805 O O . ILE A 1 105 ? -0.402 2.938 9.936 1.00 98.44 105 ILE A O 1
ATOM 809 N N . LYS A 1 106 ? -0.886 2.199 7.867 1.00 98.12 106 LYS A N 1
ATOM 810 C CA . LYS A 1 106 ? -0.735 3.492 7.195 1.00 98.12 106 LYS A CA 1
ATOM 811 C C . LYS A 1 106 ? -2.108 4.148 7.129 1.00 98.12 106 LYS A C 1
ATOM 813 O O . LYS A 1 106 ? -3.012 3.615 6.493 1.00 98.12 106 LYS A O 1
ATOM 818 N N . LEU A 1 107 ? -2.276 5.257 7.836 1.00 97.00 107 LEU A N 1
ATOM 819 C CA . LEU A 1 107 ? -3.461 6.109 7.838 1.00 97.00 107 LEU A CA 1
ATOM 820 C C . LEU A 1 107 ? -3.272 7.210 6.801 1.00 97.00 107 LEU A C 1
ATOM 822 O O . LEU A 1 107 ? -2.360 8.020 6.952 1.00 97.00 107 LEU A O 1
ATOM 826 N N . ALA A 1 108 ? -4.142 7.274 5.796 1.00 94.44 108 ALA A N 1
ATOM 827 C CA . ALA A 1 108 ? -4.110 8.359 4.822 1.00 94.44 108 ALA A CA 1
ATOM 828 C C . ALA A 1 108 ? -4.490 9.705 5.464 1.00 94.44 108 ALA A C 1
ATOM 830 O O . ALA A 1 108 ? -5.381 9.772 6.324 1.00 94.44 108 ALA A O 1
ATOM 831 N N . LYS A 1 109 ? -3.867 10.793 4.998 1.00 90.81 109 LYS A N 1
ATOM 832 C CA . LYS A 1 109 ? -4.477 12.123 5.137 1.00 90.81 109 LYS A CA 1
ATOM 833 C C . LYS A 1 109 ? -5.748 12.165 4.273 1.00 90.81 109 LYS A C 1
ATOM 835 O O . LYS A 1 109 ? -5.815 11.427 3.282 1.00 90.81 109 LYS A O 1
ATOM 840 N N . PRO A 1 110 ? -6.756 12.981 4.624 1.00 86.81 110 PRO A N 1
ATOM 841 C CA . PRO A 1 110 ? -8.033 13.020 3.906 1.00 86.81 110 PRO A CA 1
ATOM 842 C C . PRO A 1 110 ? -7.899 13.192 2.386 1.00 86.81 110 PRO A C 1
ATOM 844 O O . PRO A 1 110 ? -8.682 12.622 1.626 1.00 86.81 110 PRO A O 1
ATOM 847 N N . GLU A 1 111 ? -6.887 13.936 1.953 1.00 85.56 111 GLU A N 1
ATOM 848 C CA . GLU A 1 111 ? -6.621 14.292 0.562 1.00 85.56 111 GLU A CA 1
ATOM 849 C C . GLU A 1 111 ? -5.953 13.162 -0.235 1.00 85.56 111 GLU A C 1
ATOM 851 O O . GLU A 1 111 ? -5.976 13.203 -1.455 1.00 85.56 111 GLU A O 1
ATOM 856 N N . TYR A 1 112 ? -5.392 12.142 0.429 1.00 91.12 112 TYR A N 1
ATOM 857 C CA . TYR A 1 112 ? -4.553 11.101 -0.190 1.00 91.12 112 TYR A CA 1
ATOM 858 C C . TYR A 1 112 ? -5.126 9.680 -0.063 1.00 91.12 112 TYR A C 1
ATOM 860 O O . TYR A 1 112 ? -4.424 8.684 -0.265 1.00 91.12 112 TYR A O 1
ATOM 868 N N . ILE A 1 113 ? -6.410 9.545 0.277 1.00 92.50 113 ILE A N 1
ATOM 869 C CA . ILE A 1 113 ? -7.066 8.233 0.435 1.00 92.50 113 ILE A CA 1
ATOM 870 C C . ILE A 1 113 ? -7.020 7.433 -0.870 1.00 92.50 113 ILE A C 1
ATOM 872 O O . ILE A 1 113 ? -6.745 6.232 -0.849 1.00 92.50 113 ILE A O 1
ATOM 876 N N . ARG A 1 114 ? -7.232 8.104 -2.006 1.00 93.00 114 ARG A N 1
ATOM 877 C CA . ARG A 1 114 ? -7.124 7.514 -3.343 1.00 93.00 114 ARG A CA 1
ATOM 878 C C . ARG A 1 114 ? -5.727 6.968 -3.605 1.00 93.00 114 ARG A C 1
ATOM 880 O O . ARG A 1 114 ? -5.594 5.859 -4.120 1.00 93.00 114 ARG A O 1
ATOM 887 N N . SER A 1 115 ? -4.695 7.706 -3.203 1.00 94.69 115 SER A N 1
ATOM 888 C CA . SER A 1 115 ? -3.315 7.257 -3.357 1.00 94.69 115 SER A CA 1
ATOM 889 C C . SER A 1 115 ? -3.002 6.029 -2.515 1.00 94.69 115 SER A C 1
ATOM 891 O O . SER A 1 115 ? -2.319 5.112 -2.967 1.00 94.69 115 SER A O 1
ATOM 893 N N . LEU A 1 116 ? -3.580 5.945 -1.318 1.00 96.75 116 LEU A N 1
ATOM 894 C CA . LEU A 1 116 ? -3.460 4.750 -0.492 1.00 96.75 116 LEU A CA 1
ATOM 895 C C . LEU A 1 116 ? -4.214 3.548 -1.093 1.00 96.75 116 LEU A C 1
ATOM 897 O O . LEU A 1 116 ? -3.730 2.416 -1.025 1.00 96.75 116 LEU A O 1
ATOM 901 N N . ALA A 1 117 ? -5.366 3.780 -1.732 1.00 97.06 117 ALA A N 1
ATOM 902 C CA . ALA A 1 117 ? -6.082 2.752 -2.490 1.00 97.06 117 ALA A CA 1
ATOM 903 C C . ALA A 1 117 ? -5.282 2.277 -3.722 1.00 97.06 117 ALA A C 1
ATOM 905 O O . ALA A 1 117 ? -5.325 1.087 -4.054 1.00 97.06 117 ALA A O 1
ATOM 906 N N . ARG A 1 118 ? -4.533 3.178 -4.381 1.00 97.00 118 ARG A N 1
ATOM 907 C CA . ARG A 1 118 ? -3.604 2.861 -5.483 1.00 97.00 118 ARG A CA 1
ATOM 908 C C . ARG A 1 118 ? -2.457 1.986 -4.992 1.00 97.00 118 ARG A C 1
ATOM 910 O O . ARG A 1 118 ? -2.224 0.923 -5.560 1.00 97.00 118 ARG A O 1
ATOM 917 N N . GLU A 1 119 ? -1.794 2.373 -3.906 1.00 98.06 119 GLU A N 1
ATOM 918 C CA . GLU A 1 119 ? -0.726 1.572 -3.298 1.00 98.06 119 GLU A CA 1
ATOM 919 C C . GLU A 1 119 ? -1.224 0.158 -2.943 1.00 98.06 119 GLU A C 1
ATOM 921 O O . GLU A 1 119 ? -0.578 -0.847 -3.251 1.00 98.06 119 GLU A O 1
ATOM 926 N N . ALA A 1 120 ? -2.420 0.054 -2.355 1.00 98.06 120 ALA A N 1
ATOM 927 C CA . ALA A 1 120 ? -3.033 -1.231 -2.034 1.00 98.06 120 ALA A CA 1
ATOM 928 C C . ALA A 1 120 ? -3.216 -2.136 -3.261 1.00 98.06 120 ALA A C 1
ATOM 930 O O . ALA A 1 120 ? -3.045 -3.353 -3.155 1.00 98.06 120 ALA A O 1
ATOM 931 N N . TRP A 1 121 ? -3.535 -1.559 -4.422 1.00 97.50 121 TRP A N 1
ATOM 932 C CA . TRP A 1 121 ? -3.708 -2.315 -5.660 1.00 97.50 121 TRP A CA 1
ATOM 933 C C . TRP A 1 121 ? -2.401 -2.957 -6.130 1.00 97.50 121 TRP A C 1
ATOM 935 O O . TRP A 1 121 ? -2.433 -4.090 -6.609 1.00 97.50 121 TRP A O 1
ATOM 945 N N . PHE A 1 122 ? -1.253 -2.299 -5.949 1.00 97.62 122 PHE A N 1
ATOM 946 C CA . PHE A 1 122 ? 0.049 -2.883 -6.288 1.00 97.62 122 PHE A CA 1
ATOM 947 C C . PHE A 1 122 ? 0.398 -4.074 -5.398 1.00 97.62 122 PHE A C 1
ATOM 949 O O . PHE A 1 122 ? 0.821 -5.109 -5.916 1.00 97.62 122 PHE A O 1
ATOM 956 N N . TYR A 1 123 ? 0.129 -3.998 -4.091 1.00 97.69 123 TYR A N 1
ATOM 957 C CA . TYR A 1 123 ? 0.249 -5.176 -3.226 1.00 97.69 123 TYR A CA 1
ATOM 958 C C . TYR A 1 123 ? -0.696 -6.305 -3.661 1.00 97.69 123 TYR A C 1
ATOM 960 O O . TYR A 1 123 ? -0.304 -7.471 -3.641 1.00 97.69 123 TYR A O 1
ATOM 968 N N . GLU A 1 124 ? -1.920 -5.982 -4.097 1.00 95.38 124 GLU A N 1
ATOM 969 C CA . GLU A 1 124 ? -2.837 -6.980 -4.660 1.00 95.38 124 GLU A CA 1
ATOM 970 C C . GLU A 1 124 ? -2.259 -7.628 -5.924 1.00 95.38 124 GLU A C 1
ATOM 972 O O . GLU A 1 124 ? -2.343 -8.847 -6.066 1.00 95.38 124 GLU A O 1
ATOM 977 N N . GLN A 1 125 ? -1.623 -6.859 -6.813 1.00 94.38 125 GLN A N 1
ATOM 978 C CA . GLN A 1 125 ? -0.983 -7.411 -8.012 1.00 94.38 125 GLN A CA 1
ATOM 979 C C . GLN A 1 125 ? 0.170 -8.342 -7.663 1.00 94.38 125 GLN A C 1
ATOM 981 O O . GLN A 1 125 ? 0.231 -9.455 -8.179 1.00 94.38 125 GLN A O 1
ATOM 986 N N . LEU A 1 126 ? 1.028 -7.921 -6.740 1.00 94.19 126 LEU A N 1
ATOM 987 C CA . LEU A 1 126 ? 2.160 -8.715 -6.273 1.00 94.19 126 LEU A CA 1
ATOM 988 C C . LEU A 1 126 ? 1.702 -9.994 -5.566 1.00 94.19 126 LEU A C 1
ATOM 990 O O . LEU A 1 126 ? 2.340 -11.027 -5.703 1.00 94.19 126 LEU A O 1
ATOM 994 N N . SER A 1 127 ? 0.558 -9.974 -4.880 1.00 92.00 127 SER A N 1
ATOM 995 C CA . SER A 1 127 ? -0.000 -11.175 -4.244 1.00 92.00 127 SER A CA 1
ATOM 996 C C . SER A 1 127 ? -0.596 -12.212 -5.194 1.00 92.00 127 SER A C 1
ATOM 998 O O . SER A 1 127 ? -0.943 -13.303 -4.748 1.00 92.00 127 SER A O 1
ATOM 1000 N N . LYS A 1 128 ? -0.722 -11.894 -6.489 1.00 90.31 128 LYS A N 1
ATOM 1001 C CA . LYS A 1 128 ? -1.112 -12.872 -7.517 1.00 90.31 128 LYS A CA 1
ATOM 1002 C C . LYS A 1 128 ? 0.048 -13.770 -7.936 1.00 90.31 128 LYS A C 1
ATOM 1004 O O . LYS A 1 128 ? -0.210 -14.778 -8.590 1.00 90.31 128 LYS A O 1
ATOM 1009 N N . GLU A 1 129 ? 1.280 -13.398 -7.597 1.00 87.06 129 GLU A N 1
ATOM 1010 C CA . GLU A 1 129 ? 2.442 -14.255 -7.776 1.00 87.06 129 GLU A CA 1
ATOM 1011 C C . GLU A 1 129 ? 2.724 -15.043 -6.503 1.00 87.06 129 GLU A C 1
ATOM 1013 O O . GLU A 1 129 ? 2.752 -14.500 -5.391 1.00 87.06 129 GLU A O 1
ATOM 1018 N N . ASP A 1 130 ? 2.952 -16.340 -6.685 1.00 79.81 130 ASP A N 1
ATOM 1019 C CA . ASP A 1 130 ? 3.295 -17.229 -5.588 1.00 79.81 130 ASP A CA 1
ATOM 1020 C C . ASP A 1 130 ? 4.581 -16.734 -4.908 1.00 79.81 130 ASP A C 1
ATOM 1022 O O . ASP A 1 130 ? 5.587 -16.433 -5.555 1.00 79.81 130 ASP A O 1
ATOM 1026 N N . SER A 1 131 ? 4.541 -16.652 -3.578 1.00 82.25 131 SER A N 1
ATOM 1027 C CA . SER A 1 131 ? 5.668 -16.266 -2.722 1.00 82.25 131 SER A CA 1
ATOM 1028 C C . SER A 1 131 ? 6.182 -14.831 -2.845 1.00 82.25 131 SER A C 1
ATOM 1030 O O . SER A 1 131 ? 7.225 -14.533 -2.282 1.00 82.25 131 SER A O 1
ATOM 1032 N N . TYR A 1 132 ? 5.497 -13.903 -3.515 1.00 91.31 132 TYR A N 1
ATOM 1033 C CA . TYR A 1 132 ? 5.920 -12.490 -3.504 1.00 91.31 132 TYR A CA 1
ATOM 1034 C C . TYR A 1 132 ? 5.571 -11.767 -2.189 1.00 91.31 132 TYR A C 1
ATOM 1036 O O . TYR A 1 132 ? 6.444 -11.084 -1.628 1.00 91.31 132 TYR A O 1
ATOM 1044 N N . PRO A 1 133 ? 4.347 -11.915 -1.639 1.00 91.19 133 PRO A N 1
ATOM 1045 C CA . PRO A 1 133 ? 4.017 -11.397 -0.315 1.00 91.19 133 PRO A CA 1
ATOM 1046 C C . PRO A 1 133 ? 4.875 -12.055 0.765 1.00 91.19 133 PRO A C 1
ATOM 1048 O O . PRO A 1 133 ? 4.931 -13.274 0.879 1.00 91.19 133 PRO A O 1
ATOM 1051 N N . GLY A 1 134 ? 5.534 -11.246 1.586 1.00 90.94 134 GLY A N 1
ATOM 1052 C CA . GLY A 1 134 ? 6.462 -11.724 2.609 1.00 90.94 134 GLY A CA 1
ATOM 1053 C C . GLY A 1 134 ? 7.871 -12.039 2.088 1.00 90.94 134 GLY A C 1
ATOM 1054 O O . GLY A 1 134 ? 8.748 -12.346 2.900 1.00 90.94 134 GLY A O 1
ATOM 1055 N N . VAL A 1 135 ? 8.141 -11.911 0.788 1.00 92.88 135 VAL A N 1
ATOM 1056 C CA . VAL A 1 135 ? 9.494 -12.063 0.222 1.00 92.88 135 VAL A CA 1
ATOM 1057 C C . VAL A 1 135 ? 9.987 -10.756 -0.372 1.00 92.88 135 VAL A C 1
ATOM 1059 O O . VAL A 1 135 ? 10.995 -10.239 0.099 1.00 92.88 135 VAL A O 1
ATOM 1062 N N . VAL A 1 136 ? 9.263 -10.209 -1.350 1.00 94.94 136 VAL A N 1
ATOM 1063 C CA . VAL A 1 136 ? 9.618 -8.962 -2.052 1.00 94.94 136 VAL A CA 1
ATOM 1064 C C . VAL A 1 136 ? 8.955 -7.759 -1.385 1.00 94.94 136 VAL A C 1
ATOM 1066 O O . VAL A 1 136 ? 9.539 -6.685 -1.269 1.00 94.94 136 VAL A O 1
ATOM 1069 N N . THR A 1 137 ? 7.733 -7.953 -0.892 1.00 95.88 137 THR A N 1
ATOM 1070 C CA . THR A 1 137 ? 6.922 -6.936 -0.211 1.00 95.88 137 THR A CA 1
ATOM 1071 C C . THR A 1 137 ? 6.439 -7.445 1.140 1.00 95.88 137 THR A C 1
ATOM 1073 O O . THR A 1 137 ? 6.483 -8.652 1.392 1.00 95.88 137 THR A O 1
ATOM 1076 N N . PRO A 1 138 ? 5.989 -6.573 2.058 1.00 95.88 138 PRO A N 1
ATOM 1077 C CA . PRO A 1 138 ? 5.242 -7.037 3.215 1.00 95.88 138 PRO A CA 1
ATOM 1078 C C . PRO A 1 138 ? 3.944 -7.733 2.790 1.00 95.88 138 PRO A C 1
ATOM 1080 O O . PRO A 1 138 ? 3.301 -7.362 1.808 1.00 95.88 138 PRO A O 1
ATOM 1083 N N . VAL A 1 139 ? 3.497 -8.698 3.586 1.00 95.44 139 VAL A N 1
ATOM 1084 C CA . VAL A 1 139 ? 2.135 -9.225 3.479 1.00 95.44 139 VAL A CA 1
ATOM 1085 C C . VAL A 1 139 ? 1.136 -8.100 3.723 1.00 95.44 139 VAL A C 1
ATOM 1087 O O . VAL A 1 139 ? 1.089 -7.506 4.804 1.00 95.44 139 VAL A O 1
ATOM 1090 N N . CYS A 1 140 ? 0.313 -7.835 2.714 1.00 96.81 140 CYS A N 1
ATOM 1091 C CA . CYS A 1 140 ? -0.742 -6.839 2.758 1.00 96.81 140 CYS A CA 1
ATOM 1092 C C . CYS A 1 140 ? -2.069 -7.482 3.187 1.00 96.81 140 CYS A C 1
ATOM 1094 O O . CYS A 1 140 ? -2.634 -8.331 2.497 1.00 96.81 140 CYS A O 1
ATOM 1096 N N . PHE A 1 141 ? -2.592 -7.059 4.337 1.00 96.50 141 PHE A N 1
ATOM 1097 C CA . PHE A 1 141 ? -3.927 -7.430 4.820 1.00 96.50 141 PHE A CA 1
ATOM 1098 C C . PHE A 1 141 ? -5.021 -6.548 4.213 1.00 96.50 141 PHE A C 1
ATOM 1100 O O . PHE A 1 141 ? -6.202 -6.914 4.276 1.00 96.50 141 PHE A O 1
ATOM 1107 N N . GLY A 1 142 ? -4.602 -5.432 3.606 1.00 97.12 142 GLY A N 1
ATOM 1108 C CA . GLY A 1 142 ? -5.306 -4.652 2.600 1.00 97.12 142 GLY A CA 1
ATOM 1109 C C . GLY A 1 142 ? -5.825 -3.297 3.014 1.00 97.12 142 GLY A C 1
ATOM 1110 O O . GLY A 1 142 ? -5.463 -2.772 4.063 1.00 97.12 142 GLY A O 1
ATOM 1111 N N . PHE A 1 143 ? -6.664 -2.749 2.138 1.00 98.19 143 PHE A N 1
ATOM 1112 C CA . PHE A 1 143 ? -7.182 -1.396 2.229 1.00 98.19 143 PHE A CA 1
ATOM 1113 C C . PHE A 1 143 ? -8.590 -1.361 2.812 1.00 98.19 143 PHE A C 1
ATOM 1115 O O . PHE A 1 143 ? -9.492 -2.062 2.348 1.00 98.19 143 PHE A O 1
ATOM 1122 N N . PHE A 1 144 ? -8.766 -0.547 3.845 1.00 97.94 144 PHE A N 1
ATOM 1123 C CA . PHE A 1 144 ? -10.022 -0.411 4.558 1.00 97.94 144 PHE A CA 1
ATOM 1124 C C . PHE A 1 144 ? -10.410 1.052 4.618 1.00 97.94 144 PHE A C 1
ATOM 1126 O O . PHE A 1 144 ? -9.567 1.904 4.900 1.00 97.94 144 PHE A O 1
ATOM 1133 N N . ALA A 1 145 ? -11.690 1.337 4.418 1.00 96.12 145 ALA A N 1
ATOM 1134 C CA . ALA A 1 145 ? -12.197 2.683 4.590 1.00 96.12 145 ALA A CA 1
ATOM 1135 C C . ALA A 1 145 ? -13.558 2.699 5.282 1.00 96.12 145 ALA A C 1
ATOM 1137 O O . ALA A 1 145 ? -14.262 1.691 5.384 1.00 96.12 145 ALA A O 1
ATOM 1138 N N . CYS A 1 146 ? -13.912 3.864 5.811 1.00 94.75 146 CYS A N 1
ATOM 1139 C CA . CYS A 1 146 ? -15.268 4.164 6.246 1.00 94.75 146 CYS A CA 1
ATOM 1140 C C . CYS A 1 146 ? -15.498 5.673 6.290 1.00 94.75 146 CYS A C 1
ATOM 1142 O O . CYS A 1 146 ? -14.558 6.469 6.364 1.00 94.75 146 CYS A O 1
ATOM 1144 N N . ARG A 1 147 ? -16.774 6.056 6.302 1.00 92.06 147 ARG A N 1
ATOM 1145 C CA . ARG A 1 147 ? -17.180 7.406 6.674 1.00 92.06 147 ARG A CA 1
ATOM 1146 C C . ARG A 1 147 ? -17.039 7.578 8.187 1.00 92.06 147 ARG A C 1
ATOM 1148 O O . ARG A 1 147 ? -17.536 6.750 8.950 1.00 92.06 147 ARG A O 1
ATOM 1155 N N . VAL A 1 148 ? -16.407 8.667 8.608 1.00 90.56 148 VAL A N 1
ATOM 1156 C CA . VAL A 1 148 ? -16.297 9.039 10.020 1.00 90.56 148 VAL A CA 1
ATOM 1157 C C . VAL A 1 148 ? -17.638 9.614 10.491 1.00 90.56 148 VAL A C 1
ATOM 1159 O O . VAL A 1 148 ? -18.189 10.483 9.810 1.00 90.56 148 VAL A O 1
ATOM 1162 N N . PRO A 1 149 ? -18.196 9.139 11.619 1.00 89.88 149 PRO A N 1
ATOM 1163 C CA . PRO A 1 149 ? -19.380 9.750 12.218 1.00 89.88 149 PRO A CA 1
ATOM 1164 C C . PRO A 1 149 ? -19.133 11.209 12.620 1.00 89.88 149 PRO A C 1
ATOM 1166 O O . PRO A 1 149 ? -18.046 11.542 13.080 1.00 89.88 149 PRO A O 1
ATOM 1169 N N . ASP A 1 150 ? -20.154 12.063 12.527 1.00 87.50 150 ASP A N 1
ATOM 1170 C CA . ASP A 1 150 ? -20.016 13.513 12.762 1.00 87.50 150 ASP A CA 1
ATOM 1171 C C . ASP A 1 150 ? -19.524 13.873 14.182 1.00 87.50 150 ASP A C 1
ATOM 1173 O O . ASP A 1 150 ? -18.942 14.933 14.392 1.00 87.50 150 ASP A O 1
ATOM 1177 N N . ASN A 1 151 ? -19.736 12.989 15.162 1.00 88.19 151 ASN A N 1
ATOM 1178 C CA . ASN A 1 151 ? -19.300 13.152 16.553 1.00 88.19 151 ASN A CA 1
ATOM 1179 C C . ASN A 1 151 ? -17.937 12.500 16.855 1.00 88.19 151 ASN A C 1
ATOM 1181 O O . ASN A 1 151 ? -17.566 12.357 18.022 1.00 88.19 151 ASN A O 1
ATOM 1185 N N . VAL A 1 152 ? -17.222 12.041 15.827 1.00 89.88 152 VAL A N 1
ATOM 1186 C CA . VAL A 1 152 ? -15.931 11.364 15.952 1.00 89.88 152 VAL A CA 1
ATOM 1187 C C . VAL A 1 152 ? -14.854 12.178 15.249 1.00 89.88 152 VAL A C 1
ATOM 1189 O O . VAL A 1 152 ? -14.995 12.596 14.105 1.00 89.88 152 VAL A O 1
ATOM 1192 N N . GLN A 1 153 ? -13.735 12.363 15.937 1.00 89.56 153 GLN A N 1
ATOM 1193 C CA . GLN A 1 153 ? -12.537 13.006 15.424 1.00 89.56 153 GLN A CA 1
ATOM 1194 C C . GLN A 1 153 ? -11.405 11.988 15.318 1.00 89.56 153 GLN A C 1
ATOM 1196 O O . GLN A 1 153 ? -11.187 11.170 16.217 1.00 89.56 153 GLN A O 1
ATOM 1201 N N . VAL A 1 154 ? -10.655 12.064 14.223 1.00 89.38 154 VAL A N 1
ATOM 1202 C CA . VAL A 1 154 ? -9.413 11.311 14.038 1.00 89.38 154 VAL A CA 1
ATOM 1203 C C . VAL A 1 154 ? -8.300 12.120 14.684 1.00 89.38 154 VAL A C 1
ATOM 1205 O O . VAL A 1 154 ? -7.950 13.193 14.194 1.00 89.38 154 VAL A O 1
ATOM 1208 N N . ARG A 1 155 ? -7.758 11.626 15.801 1.00 83.81 155 ARG A N 1
ATOM 1209 C CA . ARG A 1 155 ? -6.800 12.385 16.624 1.00 83.81 155 ARG A CA 1
ATOM 1210 C C . ARG A 1 155 ? -5.612 12.865 15.799 1.00 83.81 155 ARG A C 1
ATOM 1212 O O . ARG A 1 155 ? -5.201 14.014 15.907 1.00 83.81 155 ARG A O 1
ATOM 1219 N N . SER A 1 156 ? -5.114 11.996 14.933 1.00 78.62 156 SER A N 1
ATOM 1220 C CA . SER A 1 156 ? -3.872 12.214 14.208 1.00 78.62 156 SER A CA 1
ATOM 1221 C C . SER A 1 156 ? -3.976 13.247 13.080 1.00 78.62 156 SER A C 1
ATOM 1223 O O . SER A 1 156 ? -2.961 13.790 12.668 1.00 78.62 156 SER A O 1
ATOM 1225 N N . TRP A 1 157 ? -5.187 13.591 12.622 1.00 80.75 157 TRP A N 1
ATOM 1226 C CA . TRP A 1 157 ? -5.366 14.669 11.642 1.00 80.75 157 TRP A CA 1
ATOM 1227 C C . TRP A 1 157 ? -5.269 16.066 12.252 1.00 80.75 157 TRP A C 1
ATOM 1229 O O . TRP A 1 157 ? -4.932 17.012 11.551 1.00 80.75 157 TRP A O 1
ATOM 1239 N N . SER A 1 158 ? -5.526 16.209 13.556 1.00 65.69 158 SER A N 1
ATOM 1240 C CA . SER A 1 158 ? -5.492 17.517 14.227 1.00 65.69 158 SER A CA 1
ATOM 1241 C C . SER A 1 158 ? -4.100 18.161 14.270 1.00 65.69 158 SER A C 1
ATOM 1243 O O . SER A 1 158 ? -3.993 19.358 14.524 1.00 65.69 158 SER A O 1
ATOM 1245 N N . SER A 1 159 ? -3.047 17.382 14.010 1.00 61.88 159 SER A N 1
ATOM 1246 C CA . SER A 1 159 ? -1.652 17.826 13.996 1.00 61.88 159 SER A CA 1
ATOM 1247 C C . SER A 1 159 ? -1.052 17.955 12.595 1.00 61.88 159 SER A C 1
ATOM 1249 O O . SER A 1 159 ? 0.136 18.241 12.488 1.00 61.88 159 SER A O 1
ATOM 1251 N N . ILE A 1 160 ? -1.819 17.698 11.532 1.00 63.97 160 ILE A N 1
ATOM 1252 C CA . ILE A 1 160 ? -1.287 17.730 10.168 1.00 63.97 160 ILE A CA 1
ATOM 1253 C C . ILE A 1 160 ? -1.251 19.179 9.694 1.00 63.97 160 ILE A C 1
ATOM 1255 O O . ILE A 1 160 ? -2.286 19.769 9.382 1.00 63.97 160 ILE A O 1
ATOM 1259 N N . GLU A 1 161 ? -0.049 19.741 9.607 1.00 59.72 161 GLU A N 1
ATOM 1260 C CA . GLU A 1 161 ? 0.175 20.927 8.791 1.00 59.72 161 GLU A CA 1
ATOM 1261 C C . GLU A 1 161 ? 0.006 20.508 7.326 1.00 59.72 161 GLU A C 1
ATOM 1263 O O . GLU A 1 161 ? 0.748 19.677 6.794 1.00 59.72 161 GLU A O 1
ATOM 1268 N N . ILE A 1 162 ? -1.045 21.021 6.685 1.00 59.81 162 ILE A N 1
ATOM 1269 C CA . ILE A 1 162 ? -1.193 20.914 5.238 1.00 59.81 162 ILE A CA 1
ATOM 1270 C C . ILE A 1 162 ? -0.203 21.924 4.672 1.00 59.81 162 ILE A C 1
ATOM 1272 O O . ILE A 1 162 ? -0.521 23.106 4.569 1.00 59.81 162 ILE A O 1
ATOM 1276 N N . GLU A 1 163 ? 1.013 21.480 4.364 1.00 57.19 163 GLU A N 1
ATOM 1277 C CA . GLU A 1 163 ? 1.866 22.234 3.456 1.00 57.19 163 GLU A CA 1
ATOM 1278 C C . GLU A 1 163 ? 1.222 22.119 2.071 1.00 57.19 163 GLU A C 1
ATOM 1280 O O . GLU A 1 163 ? 1.145 21.009 1.533 1.00 57.19 163 GLU A O 1
ATOM 1285 N N . PRO A 1 164 ? 0.673 23.208 1.504 1.00 53.00 164 PRO A N 1
ATOM 1286 C CA . PRO A 1 164 ? 0.209 23.156 0.135 1.00 53.00 164 PRO A CA 1
ATOM 1287 C C . PRO A 1 164 ? 1.448 22.936 -0.733 1.00 53.00 164 PRO A C 1
ATOM 1289 O O . PRO A 1 164 ? 2.271 23.840 -0.870 1.00 53.00 164 PRO A O 1
ATOM 1292 N N . GLU A 1 165 ? 1.606 21.739 -1.306 1.00 55.41 165 GLU A N 1
ATOM 1293 C CA . GLU A 1 165 ? 2.422 21.619 -2.514 1.00 55.41 165 GLU A CA 1
ATOM 1294 C C . GLU A 1 165 ? 1.861 22.660 -3.489 1.00 55.41 165 GLU A C 1
ATOM 1296 O O . GLU A 1 165 ? 0.641 22.697 -3.681 1.00 55.41 165 GLU A O 1
ATOM 1301 N N . GLU A 1 166 ? 2.708 23.569 -3.997 1.00 52.66 166 GLU A N 1
ATOM 1302 C CA . GLU A 1 166 ? 2.274 24.567 -4.977 1.00 52.66 166 GLU A CA 1
ATOM 1303 C C . GLU A 1 166 ? 1.571 23.808 -6.105 1.00 52.66 166 GLU A C 1
ATOM 1305 O O . GLU A 1 166 ? 2.224 23.014 -6.790 1.00 52.66 166 GLU A O 1
ATOM 1310 N N . PRO A 1 167 ? 0.245 23.964 -6.261 1.00 53.03 167 PRO A N 1
ATOM 1311 C CA . PRO A 1 167 ? -0.476 23.178 -7.237 1.00 53.03 167 PRO A CA 1
ATOM 1312 C C . PRO A 1 167 ? 0.080 23.511 -8.618 1.00 53.03 167 PRO A C 1
ATOM 1314 O O . PRO A 1 167 ? 0.156 24.687 -8.975 1.00 53.03 167 PRO A O 1
ATOM 1317 N N . LEU A 1 168 ? 0.475 22.490 -9.379 1.00 54.16 168 LEU A N 1
ATOM 1318 C CA . LEU A 1 168 ? 0.832 22.646 -10.788 1.00 54.16 168 LEU A CA 1
ATOM 1319 C C . LEU A 1 168 ? -0.333 23.344 -11.501 1.00 54.16 168 LEU A C 1
ATOM 1321 O O . LEU A 1 168 ? -1.418 22.776 -11.566 1.00 54.16 168 LEU A O 1
ATOM 1325 N N . ASP A 1 169 ? -0.113 24.584 -11.952 1.00 56.34 169 ASP A N 1
ATOM 1326 C CA . ASP A 1 169 ? -0.993 25.394 -12.808 1.00 56.34 169 ASP A CA 1
ATOM 1327 C C . ASP A 1 169 ? -2.507 25.145 -12.629 1.00 56.34 169 ASP A C 1
ATOM 1329 O O . ASP A 1 169 ? -3.228 24.905 -13.598 1.00 56.34 169 ASP A O 1
ATOM 1333 N N . VAL A 1 170 ? -3.020 25.204 -11.392 1.00 60.28 170 VAL A N 1
ATOM 1334 C CA . VAL A 1 170 ? -4.470 25.081 -11.169 1.00 60.28 170 VAL A CA 1
ATOM 1335 C C . VAL A 1 170 ? -5.150 26.335 -11.727 1.00 60.28 170 VAL A C 1
ATOM 1337 O O . VAL A 1 170 ? -4.804 27.446 -11.306 1.00 60.28 170 VAL A O 1
ATOM 1340 N N . PRO A 1 171 ? -6.104 26.201 -12.672 1.00 64.25 171 PRO A N 1
ATOM 1341 C CA . PRO A 1 171 ? -6.827 27.341 -13.213 1.00 64.25 171 PRO A CA 1
ATOM 1342 C C . PRO A 1 171 ? -7.454 28.184 -12.101 1.00 64.25 171 PRO A C 1
ATOM 1344 O O . PRO A 1 171 ? -7.952 27.663 -11.102 1.00 64.25 171 PRO A O 1
ATOM 1347 N N . GLU A 1 172 ? -7.451 29.506 -12.278 1.00 67.50 172 GLU A N 1
ATOM 1348 C CA . GLU A 1 172 ? -8.016 30.434 -11.300 1.00 67.50 172 GLU A CA 1
ATOM 1349 C C . GLU A 1 172 ? -9.488 30.075 -11.002 1.00 67.50 172 GLU A C 1
ATOM 1351 O O . GLU A 1 172 ? -10.358 30.194 -11.866 1.00 67.50 172 GLU A O 1
ATOM 1356 N N . GLY A 1 173 ? -9.760 29.623 -9.772 1.00 67.44 173 GLY A N 1
ATOM 1357 C CA . GLY A 1 173 ? -11.096 29.230 -9.308 1.00 67.44 173 GLY A CA 1
ATOM 1358 C C . GLY A 1 173 ? -11.333 27.725 -9.133 1.00 67.44 173 GLY A C 1
ATOM 1359 O O . GLY A 1 173 ? -12.422 27.357 -8.690 1.00 67.44 173 GLY A O 1
ATOM 1360 N N . GLU A 1 174 ? -10.354 26.869 -9.430 1.00 69.25 174 GLU A N 1
ATOM 1361 C CA . GLU A 1 174 ? -10.425 25.429 -9.148 1.00 69.25 174 GLU A CA 1
ATOM 1362 C C . GLU A 1 174 ? -9.716 25.065 -7.830 1.00 69.25 174 GLU A C 1
ATOM 1364 O O . GLU A 1 174 ? -8.744 25.701 -7.423 1.00 69.25 174 GLU A O 1
ATOM 1369 N N . GLU A 1 175 ? -10.238 24.059 -7.120 1.00 66.06 175 GLU A N 1
ATOM 1370 C CA . GLU A 1 175 ? -9.588 23.522 -5.920 1.00 66.06 175 GLU A CA 1
ATOM 1371 C C . GLU A 1 175 ? -8.467 22.555 -6.333 1.00 66.06 175 GLU A C 1
ATOM 1373 O O . GLU A 1 175 ? -8.688 21.723 -7.218 1.00 66.06 175 GLU A O 1
ATOM 1378 N N . PRO A 1 176 ? -7.277 22.624 -5.708 1.00 65.75 176 PRO A N 1
ATOM 1379 C CA . PRO A 1 176 ? -6.174 21.733 -6.040 1.00 65.75 176 PRO A CA 1
ATOM 1380 C C . PRO A 1 176 ? -6.527 20.271 -5.751 1.00 65.75 176 PRO A C 1
ATOM 1382 O O . PRO A 1 176 ? -7.012 19.927 -4.671 1.00 65.75 176 PRO A O 1
ATOM 1385 N N . ILE A 1 177 ? -6.251 19.399 -6.722 1.00 73.06 177 ILE A N 1
ATOM 1386 C CA . ILE A 1 177 ? -6.385 17.947 -6.581 1.00 73.06 177 ILE A CA 1
ATOM 1387 C C .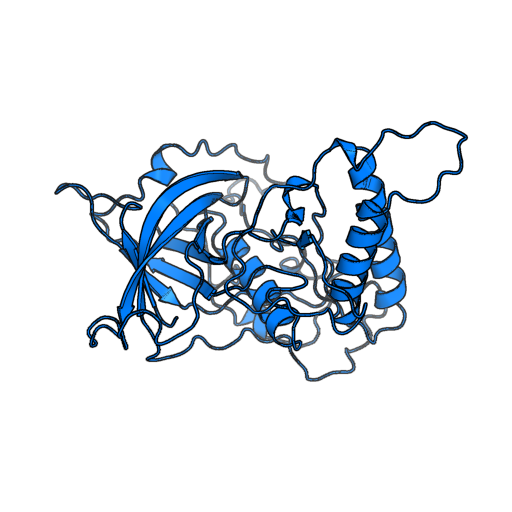 ILE A 1 177 ? -5.031 17.399 -6.126 1.00 73.06 177 ILE A C 1
ATOM 1389 O O . ILE A 1 177 ? -4.123 17.216 -6.930 1.00 73.06 177 ILE A O 1
ATOM 1393 N N . TYR A 1 178 ? -4.890 17.150 -4.825 1.00 76.12 178 TYR A N 1
ATOM 1394 C CA . TYR A 1 178 ? -3.631 16.677 -4.235 1.00 76.12 178 TYR A CA 1
ATOM 1395 C C . TYR A 1 178 ? -3.265 15.234 -4.625 1.00 76.12 178 TYR A C 1
ATOM 1397 O O . TYR A 1 178 ? -2.094 14.868 -4.602 1.00 76.12 178 TYR A O 1
ATOM 1405 N N . ASP A 1 179 ? -4.247 14.404 -4.982 1.00 81.19 179 ASP A N 1
ATOM 1406 C CA . ASP A 1 179 ? -4.069 12.988 -5.327 1.00 81.19 179 ASP A CA 1
ATOM 1407 C C . ASP A 1 179 ? -4.141 12.713 -6.837 1.00 81.19 179 ASP A C 1
ATOM 1409 O O . ASP A 1 179 ? -4.537 11.618 -7.245 1.00 81.19 179 ASP A O 1
ATOM 1413 N N . PHE A 1 180 ? -3.781 13.697 -7.668 1.00 85.81 180 PHE A N 1
ATOM 1414 C CA . PHE A 1 180 ? -3.743 13.563 -9.124 1.00 85.81 180 PHE A CA 1
ATOM 1415 C C . PHE A 1 180 ? -2.612 12.629 -9.579 1.00 85.81 180 PHE A C 1
ATOM 1417 O O . PHE A 1 180 ? -1.496 12.686 -9.058 1.00 85.81 180 PHE A O 1
ATOM 1424 N N . TYR A 1 181 ? -2.897 11.786 -10.569 1.00 87.12 181 TYR A N 1
ATOM 1425 C CA . TYR A 1 181 ? -1.921 10.918 -11.216 1.00 87.12 181 TYR A CA 1
ATOM 1426 C C . TYR A 1 181 ? -1.751 11.296 -12.684 1.00 87.12 181 TYR A C 1
ATOM 1428 O O . TYR A 1 181 ? -2.724 11.629 -13.347 1.00 87.12 181 TYR A O 1
ATOM 1436 N N . ASP A 1 182 ? -0.546 11.127 -13.229 1.00 86.56 182 ASP A N 1
ATOM 1437 C CA . ASP A 1 182 ? -0.292 11.275 -14.672 1.00 86.56 182 ASP A CA 1
ATOM 1438 C C . ASP A 1 182 ? -1.237 10.402 -15.521 1.00 86.56 182 ASP A C 1
ATOM 1440 O O . ASP A 1 182 ? -1.574 10.740 -16.652 1.00 86.56 182 ASP A O 1
ATOM 1444 N N . ASP A 1 183 ? -1.696 9.272 -14.967 1.00 87.50 183 ASP A N 1
ATOM 1445 C CA . ASP A 1 183 ? -2.649 8.384 -15.623 1.00 87.50 183 ASP A CA 1
ATOM 1446 C C . ASP A 1 183 ? -4.118 8.829 -15.511 1.00 87.50 183 ASP A C 1
ATOM 1448 O O . ASP A 1 183 ? -4.993 8.200 -16.109 1.00 87.50 183 ASP A O 1
ATOM 1452 N N . ASP A 1 184 ? -4.416 9.938 -14.836 1.00 86.62 184 ASP A N 1
ATOM 1453 C CA . ASP A 1 184 ? -5.710 10.621 -14.925 1.00 86.62 184 ASP A CA 1
ATOM 1454 C C . ASP A 1 184 ? -5.837 11.470 -16.184 1.00 86.62 184 ASP A C 1
ATOM 1456 O O . ASP A 1 184 ? -6.944 11.610 -16.712 1.00 86.62 184 ASP A O 1
ATOM 1460 N N . GLU A 1 185 ? -4.723 12.016 -16.674 1.00 83.19 185 GLU A N 1
ATOM 1461 C CA . GLU A 1 185 ? -4.719 12.899 -17.831 1.00 83.19 185 GLU A CA 1
ATOM 1462 C C . GLU A 1 185 ? -5.013 12.114 -19.115 1.00 83.19 185 GLU A C 1
ATOM 1464 O O . GLU A 1 185 ? -4.417 11.076 -19.420 1.00 83.19 185 GLU A O 1
ATOM 1469 N N . GLU A 1 186 ? -5.986 12.598 -19.883 1.00 76.44 186 GLU A N 1
ATOM 1470 C CA . GLU A 1 186 ? -6.316 12.008 -21.172 1.00 76.44 186 GLU A CA 1
ATOM 1471 C C . GLU A 1 186 ? -5.259 12.415 -22.206 1.00 76.44 186 GLU A C 1
ATOM 1473 O O . GLU A 1 186 ? -5.067 13.596 -22.483 1.00 76.44 186 GLU A O 1
ATOM 1478 N N . GLY A 1 187 ? -4.582 11.430 -22.799 1.00 69.44 187 GLY A N 1
ATOM 1479 C CA . GLY A 1 187 ? -3.575 11.674 -23.833 1.00 69.44 187 GLY A CA 1
ATOM 1480 C C . GLY A 1 187 ? -2.158 11.923 -23.316 1.00 69.44 187 GLY A C 1
ATOM 1481 O O . GLY A 1 187 ? -1.302 12.310 -24.114 1.00 69.44 187 GLY A O 1
ATOM 1482 N N . TRP A 1 188 ? -1.874 11.666 -22.031 1.00 77.75 188 TRP A N 1
ATOM 1483 C CA . TRP A 1 188 ? -0.489 11.605 -21.565 1.00 77.75 188 TRP A CA 1
ATOM 1484 C C . TRP A 1 188 ? 0.265 10.508 -22.324 1.00 77.75 188 TRP A C 1
ATOM 1486 O O . TRP A 1 188 ? -0.178 9.360 -22.384 1.00 77.75 188 TRP A O 1
ATOM 1496 N N . TYR A 1 189 ? 1.408 10.858 -22.914 1.00 76.81 189 TYR A N 1
ATOM 1497 C CA . TYR A 1 189 ? 2.091 10.042 -23.928 1.00 76.81 189 TYR A CA 1
ATOM 1498 C C . TYR A 1 189 ? 2.538 8.652 -23.438 1.00 76.81 189 TYR A C 1
ATOM 1500 O O . TYR A 1 189 ? 2.761 7.766 -24.253 1.00 76.81 189 TYR A O 1
ATOM 1508 N N . CYS A 1 190 ? 2.625 8.440 -22.121 1.00 84.12 190 CYS A N 1
ATOM 1509 C CA . CYS A 1 190 ? 3.001 7.157 -21.520 1.00 84.12 190 CYS A CA 1
ATOM 1510 C C . CYS A 1 190 ? 1.817 6.286 -21.058 1.00 84.12 190 CYS A C 1
ATOM 1512 O O . CYS A 1 190 ? 2.042 5.137 -20.674 1.00 84.12 190 CYS A O 1
ATOM 1514 N N . TYR A 1 191 ? 0.579 6.798 -21.038 1.00 84.69 191 TYR A N 1
ATOM 1515 C CA . TYR A 1 191 ? -0.598 6.075 -20.533 1.00 84.69 191 TYR A CA 1
ATOM 1516 C C . TYR A 1 191 ? -1.671 5.965 -21.613 1.00 84.69 191 TYR A C 1
ATOM 1518 O O . TYR A 1 191 ? -2.484 6.863 -21.824 1.00 84.69 191 TYR A O 1
ATOM 1526 N N . PHE A 1 192 ? -1.684 4.822 -22.293 1.00 74.31 192 PHE A N 1
ATOM 1527 C CA . PHE A 1 192 ? -2.612 4.569 -23.389 1.00 74.31 192 PHE A CA 1
ATOM 1528 C C . PHE A 1 192 ? -3.931 4.002 -22.875 1.00 74.31 192 PHE A C 1
ATOM 1530 O O . PHE A 1 192 ? -3.953 3.201 -21.936 1.00 74.31 192 PHE A O 1
ATOM 1537 N N . ASP A 1 193 ? -5.021 4.356 -23.556 1.00 74.81 193 ASP A N 1
ATOM 1538 C CA . ASP A 1 193 ? -6.280 3.636 -23.411 1.00 74.81 193 ASP A CA 1
ATOM 1539 C C . ASP A 1 193 ? -6.096 2.207 -23.941 1.00 74.81 193 ASP A C 1
ATOM 1541 O O . ASP A 1 193 ? -5.916 1.970 -25.136 1.00 74.81 193 ASP A O 1
ATOM 1545 N N . ASP A 1 194 ? -6.092 1.244 -23.026 1.00 72.69 194 ASP A N 1
ATOM 1546 C CA . ASP A 1 194 ? -6.027 -0.183 -23.326 1.00 72.69 194 ASP A CA 1
ATOM 1547 C C . ASP A 1 194 ? -7.430 -0.814 -23.425 1.00 72.69 194 ASP A C 1
ATOM 1549 O O . ASP A 1 194 ? -7.571 -2.040 -23.436 1.00 72.69 194 ASP A O 1
ATOM 1553 N N . GLY A 1 195 ? -8.479 0.015 -23.488 1.00 76.88 195 GLY A N 1
ATOM 1554 C CA . GLY A 1 195 ? -9.884 -0.379 -23.513 1.00 76.88 195 GLY A CA 1
ATOM 1555 C C . GLY A 1 195 ? -10.393 -0.911 -22.172 1.00 76.88 195 GLY A C 1
ATOM 1556 O O . GLY A 1 195 ? -11.560 -1.314 -22.071 1.00 76.88 195 GLY A O 1
ATOM 1557 N N . ARG A 1 196 ? -9.552 -0.950 -21.129 1.00 80.50 196 ARG A N 1
ATOM 1558 C CA . ARG A 1 196 ? -9.934 -1.477 -19.820 1.00 80.50 196 ARG A CA 1
ATOM 1559 C C . ARG A 1 196 ? -10.647 -0.403 -19.020 1.00 80.50 196 ARG A C 1
ATOM 1561 O O . ARG A 1 196 ? -10.181 0.715 -18.834 1.00 80.50 196 ARG A O 1
ATOM 1568 N N . ARG A 1 197 ? -11.785 -0.792 -18.454 1.00 85.75 197 ARG A N 1
ATOM 1569 C CA . ARG A 1 197 ? -12.612 0.114 -17.658 1.00 85.75 197 ARG A CA 1
ATOM 1570 C C . ARG A 1 197 ? -12.348 0.038 -16.159 1.00 85.75 197 ARG A C 1
ATOM 1572 O O . ARG A 1 197 ? -12.931 0.813 -15.421 1.00 85.75 197 ARG A O 1
ATOM 1579 N N . SER A 1 198 ? -11.477 -0.854 -15.685 1.00 88.06 198 SER A N 1
ATOM 1580 C CA . SER A 1 198 ? -11.245 -1.060 -14.245 1.00 88.06 198 SER A CA 1
ATOM 1581 C C . SER A 1 198 ? -10.751 0.194 -13.519 1.00 88.06 198 SER A C 1
ATOM 1583 O O . SER A 1 198 ? -11.123 0.411 -12.370 1.00 88.06 198 SER A O 1
ATOM 1585 N N . HIS A 1 199 ? -9.961 1.032 -14.197 1.00 90.12 199 HIS A N 1
ATOM 1586 C CA . HIS A 1 199 ? -9.565 2.350 -13.705 1.00 90.12 199 HIS A CA 1
ATOM 1587 C C . HIS A 1 199 ? -10.755 3.327 -13.673 1.00 90.12 199 HIS A C 1
ATOM 1589 O O . HIS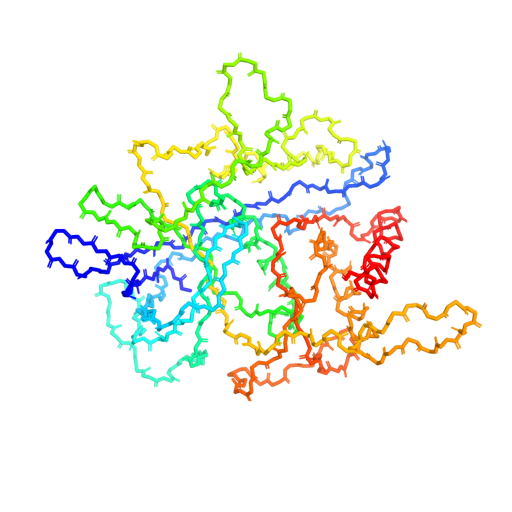 A 1 199 ? -11.014 3.956 -12.653 1.00 90.12 199 HIS A O 1
ATOM 1595 N N . LEU A 1 200 ? -11.493 3.441 -14.785 1.00 89.44 200 LEU A N 1
ATOM 1596 C CA . LEU A 1 200 ? -12.585 4.412 -14.971 1.00 89.44 200 LEU A CA 1
ATOM 1597 C C . LEU A 1 200 ? -13.825 4.109 -14.116 1.00 89.44 200 LEU A C 1
ATOM 1599 O O . LEU A 1 200 ? -14.466 5.014 -13.583 1.00 89.44 200 LEU A O 1
ATOM 1603 N N . ASP A 1 201 ? -14.157 2.828 -13.983 1.00 91.06 201 ASP A N 1
ATOM 1604 C CA . ASP A 1 201 ? -15.312 2.338 -13.234 1.00 91.06 201 ASP A CA 1
ATOM 1605 C C . ASP A 1 201 ? -15.008 2.240 -11.722 1.00 91.06 201 ASP A C 1
ATOM 1607 O O . ASP A 1 201 ? -15.917 1.985 -10.933 1.00 91.06 201 ASP A O 1
ATOM 1611 N N . SER A 1 202 ? -13.756 2.471 -11.301 1.00 92.19 202 SER A N 1
ATOM 1612 C CA . SER A 1 202 ? -13.340 2.460 -9.894 1.00 92.19 202 SER A CA 1
ATOM 1613 C C . SER A 1 202 ? -14.050 3.551 -9.078 1.00 92.19 202 SER A C 1
ATOM 1615 O O . SER A 1 202 ? -14.098 4.703 -9.524 1.00 92.19 202 SER A O 1
ATOM 1617 N N . PRO A 1 203 ? -14.486 3.259 -7.835 1.00 91.75 203 PRO A N 1
ATOM 1618 C CA . PRO A 1 203 ? -15.022 4.280 -6.930 1.00 91.75 203 PRO A CA 1
ATOM 1619 C C . PRO A 1 203 ? -13.994 5.364 -6.578 1.00 91.75 203 PRO A C 1
ATOM 1621 O O . PRO A 1 203 ? -14.372 6.444 -6.137 1.00 91.75 203 PRO A O 1
ATOM 1624 N N . TRP A 1 204 ? -12.706 5.085 -6.796 1.00 92.81 204 TRP A N 1
ATOM 1625 C CA . TRP A 1 204 ? -11.583 5.984 -6.527 1.00 92.81 204 TRP A CA 1
ATOM 1626 C C . TRP A 1 204 ? -11.189 6.854 -7.724 1.00 92.81 204 TRP A C 1
ATOM 1628 O O . TRP A 1 204 ? -10.238 7.620 -7.629 1.00 92.81 204 TRP A O 1
ATOM 1638 N N . HIS A 1 205 ? -11.874 6.737 -8.862 1.00 91.44 205 HIS A N 1
ATOM 1639 C CA . HIS A 1 205 ? -11.630 7.602 -10.015 1.00 91.44 205 HIS A CA 1
ATOM 1640 C C . HIS A 1 205 ? -12.058 9.049 -9.719 1.00 91.44 205 HIS A C 1
ATOM 1642 O O . HIS A 1 205 ? -13.092 9.241 -9.086 1.00 91.44 205 HIS A O 1
ATOM 1648 N N . LEU A 1 206 ? -11.361 10.067 -10.241 1.00 85.50 206 LEU A N 1
ATOM 1649 C CA . LEU A 1 206 ? -11.627 11.495 -9.952 1.00 85.50 206 LEU A CA 1
ATOM 1650 C C . LEU A 1 206 ? -13.063 11.969 -10.248 1.00 85.50 206 LEU A C 1
ATOM 1652 O O . LEU A 1 206 ? -13.561 12.933 -9.663 1.00 85.50 206 LEU A O 1
ATOM 1656 N N . GLN A 1 207 ? -13.758 11.304 -11.174 1.00 81.69 207 GLN A N 1
ATOM 1657 C CA . GLN A 1 207 ? -15.165 11.612 -11.456 1.00 81.69 207 GLN A CA 1
ATOM 1658 C C . GLN A 1 207 ? -16.118 11.119 -10.353 1.00 81.69 207 GLN A C 1
ATOM 1660 O O . GLN A 1 207 ? -17.205 11.676 -10.199 1.00 81.69 207 GLN A O 1
ATOM 1665 N N . GLN A 1 208 ? -15.725 10.085 -9.605 1.00 81.62 208 GLN A N 1
ATOM 1666 C CA . GLN A 1 208 ? -16.517 9.448 -8.549 1.00 81.62 208 GLN A CA 1
ATOM 1667 C C . GLN A 1 208 ? -16.046 9.879 -7.152 1.00 81.62 208 GLN A C 1
ATOM 1669 O O . GLN A 1 208 ? -16.859 10.239 -6.299 1.00 81.62 208 GLN A O 1
ATOM 1674 N N . TRP A 1 209 ? -14.731 9.891 -6.941 1.00 81.06 209 TRP A N 1
ATOM 1675 C CA . TRP A 1 209 ? -14.067 10.353 -5.736 1.00 81.06 209 TRP A CA 1
ATOM 1676 C C . TRP A 1 209 ? -13.634 11.805 -5.894 1.00 81.06 209 TRP A C 1
ATOM 1678 O O . TRP A 1 209 ? -12.791 12.138 -6.721 1.00 81.06 209 TRP A O 1
ATOM 1688 N N . LYS A 1 210 ? -14.187 12.667 -5.046 1.00 67.31 210 LYS A N 1
ATOM 1689 C CA . LYS A 1 210 ? -13.637 13.996 -4.790 1.00 67.31 210 LYS A CA 1
ATOM 1690 C C . LYS A 1 210 ? -13.376 14.069 -3.302 1.00 67.31 210 LYS A C 1
ATOM 1692 O O . LYS A 1 210 ? -14.318 13.882 -2.528 1.00 67.31 210 LYS A O 1
ATOM 1697 N N . ALA A 1 211 ? -12.128 14.307 -2.908 1.00 64.62 211 ALA A N 1
ATOM 1698 C CA . ALA A 1 211 ? -11.773 14.507 -1.512 1.00 64.62 211 ALA A CA 1
ATOM 1699 C C . ALA A 1 211 ? -12.559 15.713 -0.975 1.00 64.62 211 ALA A C 1
ATOM 1701 O O . ALA A 1 211 ? -12.219 16.865 -1.214 1.00 64.62 211 ALA A O 1
ATOM 1702 N N . ARG A 1 212 ? -13.680 15.453 -0.296 1.00 60.03 212 ARG A N 1
ATOM 1703 C CA . ARG A 1 212 ? -14.506 16.495 0.318 1.00 60.03 212 ARG A CA 1
ATOM 1704 C C . ARG A 1 212 ? -14.140 16.608 1.782 1.00 60.03 212 ARG A C 1
ATOM 1706 O O . ARG A 1 212 ? -14.827 16.059 2.647 1.00 60.03 212 ARG A O 1
ATOM 1713 N N . THR A 1 213 ? -13.058 17.328 2.037 1.00 59.72 213 THR A N 1
ATOM 1714 C CA . THR A 1 213 ? -12.567 17.628 3.388 1.00 59.72 213 THR A CA 1
ATOM 1715 C C . THR A 1 213 ? -13.605 18.392 4.227 1.00 59.72 213 THR A C 1
ATOM 1717 O O . THR A 1 213 ? -13.573 18.322 5.452 1.00 59.72 213 THR A O 1
ATOM 1720 N N . ASP A 1 214 ? -14.586 19.048 3.589 1.00 58.72 214 ASP A N 1
ATOM 1721 C CA . ASP A 1 214 ? -15.539 19.961 4.230 1.00 58.72 214 ASP A CA 1
ATOM 1722 C C . ASP A 1 214 ? -16.835 19.322 4.776 1.00 58.72 214 ASP A C 1
ATOM 1724 O O . ASP A 1 214 ? -17.499 19.931 5.615 1.00 58.72 214 ASP A O 1
ATOM 1728 N N . ARG A 1 215 ? -17.259 18.138 4.301 1.00 56.88 215 ARG A N 1
ATOM 1729 C CA . ARG A 1 215 ? -18.641 17.639 4.552 1.00 56.88 215 ARG A CA 1
ATOM 1730 C C . ARG A 1 215 ? -18.781 16.180 4.967 1.00 56.88 215 ARG A C 1
ATOM 1732 O O . ARG A 1 215 ? -19.888 15.741 5.295 1.00 56.88 215 ARG A O 1
ATOM 1739 N N . SER A 1 216 ? -17.708 15.401 4.898 1.00 60.94 216 SER A N 1
ATOM 1740 C CA . SER A 1 216 ? -17.727 13.986 5.266 1.00 60.94 216 SER A CA 1
ATOM 1741 C C . SER A 1 216 ? -16.306 13.444 5.351 1.00 60.94 216 SER A C 1
ATOM 1743 O O . SER A 1 216 ? -15.812 12.936 4.340 1.00 60.94 216 SER A O 1
ATOM 1745 N N . PRO A 1 217 ? -15.652 13.489 6.518 1.00 80.69 217 PRO A N 1
ATOM 1746 C CA . PRO A 1 217 ? -14.341 12.886 6.628 1.00 80.69 217 PRO A CA 1
ATOM 1747 C C . PRO A 1 217 ? -14.459 11.383 6.360 1.00 80.69 217 PRO A C 1
ATOM 1749 O O . PRO A 1 217 ? -15.278 10.686 6.959 1.00 80.69 217 PRO A O 1
ATOM 1752 N N . PHE A 1 218 ? -13.669 10.887 5.419 1.00 88.38 218 PHE A N 1
ATOM 1753 C CA . PHE A 1 218 ? -13.454 9.462 5.214 1.00 88.38 218 PHE A CA 1
ATOM 1754 C C . PHE A 1 218 ? -12.125 9.101 5.852 1.00 88.38 218 PHE A C 1
ATOM 1756 O O . PHE A 1 218 ? -11.149 9.819 5.682 1.00 88.38 218 PHE A O 1
ATOM 1763 N N . VAL A 1 219 ? -12.070 7.985 6.565 1.00 92.81 219 VAL A N 1
ATOM 1764 C CA . VAL A 1 219 ? -10.793 7.402 6.984 1.00 92.81 219 VAL A CA 1
ATOM 1765 C C . VAL A 1 219 ? -10.467 6.286 6.016 1.00 92.81 219 VAL A C 1
ATOM 1767 O O . VAL A 1 219 ? -11.290 5.392 5.832 1.00 92.81 219 VAL A O 1
ATOM 1770 N N . GLY A 1 220 ? -9.270 6.336 5.437 1.00 95.69 220 GLY A N 1
ATOM 1771 C CA . GLY A 1 220 ? -8.670 5.245 4.677 1.00 95.69 220 GLY A CA 1
ATOM 1772 C C . GLY A 1 220 ? -7.410 4.749 5.377 1.00 95.69 220 GLY A C 1
ATOM 1773 O O . GLY A 1 220 ? -6.569 5.553 5.786 1.00 95.69 220 GLY A O 1
ATOM 1774 N N . ILE A 1 221 ? -7.278 3.433 5.518 1.00 98.19 221 ILE A N 1
ATOM 1775 C CA . ILE A 1 221 ? -6.084 2.790 6.065 1.00 98.19 221 ILE A CA 1
ATOM 1776 C C . ILE A 1 221 ? -5.619 1.642 5.173 1.00 98.19 221 ILE A C 1
ATOM 1778 O O . ILE A 1 221 ? -6.426 0.937 4.569 1.00 98.19 221 ILE A O 1
ATOM 1782 N N . LEU A 1 222 ? -4.315 1.398 5.176 1.00 98.62 222 LEU A N 1
ATOM 1783 C CA . LEU A 1 222 ? -3.682 0.223 4.598 1.00 98.62 222 LEU A CA 1
ATOM 1784 C C . LEU A 1 222 ? -3.004 -0.558 5.715 1.00 98.62 222 LEU A C 1
ATOM 1786 O O . LEU A 1 222 ? -2.251 0.009 6.509 1.00 98.62 222 LEU A O 1
ATOM 1790 N N . ILE A 1 223 ? -3.291 -1.854 5.786 1.00 98.50 223 ILE A N 1
ATOM 1791 C CA . ILE A 1 223 ? -2.744 -2.737 6.814 1.00 98.50 223 ILE A CA 1
ATOM 1792 C C . ILE A 1 223 ? -1.766 -3.707 6.170 1.00 98.50 223 ILE A C 1
ATOM 1794 O O . ILE A 1 223 ? -2.142 -4.488 5.292 1.00 98.50 223 ILE A O 1
ATOM 1798 N N . THR A 1 224 ? -0.537 -3.722 6.670 1.00 97.94 224 THR A N 1
ATOM 1799 C CA . THR A 1 224 ? 0.493 -4.695 6.298 1.00 97.94 224 THR A CA 1
ATOM 1800 C C . THR A 1 224 ? 1.071 -5.360 7.544 1.00 97.94 224 THR A C 1
ATOM 1802 O O . THR A 1 224 ? 0.802 -4.956 8.679 1.00 97.94 224 THR A O 1
ATOM 1805 N N . GLU A 1 225 ? 1.879 -6.400 7.367 1.00 95.62 225 GLU A N 1
ATOM 1806 C CA . GLU A 1 225 ? 2.761 -6.837 8.450 1.00 95.62 225 GLU A CA 1
ATOM 1807 C C . GLU A 1 225 ? 3.757 -5.724 8.811 1.00 95.62 225 GLU A C 1
ATOM 1809 O O . GLU A 1 225 ? 4.122 -4.898 7.966 1.00 95.62 225 GLU A O 1
ATOM 1814 N N . ARG A 1 226 ? 4.195 -5.692 10.074 1.00 95.62 226 ARG A N 1
ATOM 1815 C CA . ARG A 1 226 ? 5.264 -4.785 10.499 1.00 95.62 226 ARG A CA 1
ATOM 1816 C C . ARG A 1 226 ? 6.614 -5.310 10.008 1.00 95.62 226 ARG A C 1
ATOM 1818 O O . ARG A 1 226 ? 6.938 -6.474 10.224 1.00 95.62 226 ARG A O 1
ATOM 1825 N N . LEU A 1 227 ? 7.397 -4.436 9.382 1.00 95.69 227 LEU A N 1
ATOM 1826 C CA . LEU A 1 227 ? 8.767 -4.715 8.949 1.00 95.69 227 LEU A CA 1
ATOM 1827 C C . LEU A 1 227 ? 9.803 -4.237 9.980 1.00 95.69 227 LEU A C 1
ATOM 1829 O O . LEU A 1 227 ? 9.457 -3.659 11.014 1.00 95.69 227 LEU A O 1
ATOM 1833 N N . GLY A 1 228 ? 11.069 -4.553 9.716 1.00 94.94 228 GLY A N 1
ATOM 1834 C CA . GLY A 1 228 ? 12.220 -4.162 10.521 1.00 94.94 228 GLY A CA 1
ATOM 1835 C C . GLY A 1 228 ? 12.697 -2.735 10.241 1.00 94.94 228 GLY A C 1
ATOM 1836 O O . GLY A 1 228 ? 11.926 -1.853 9.868 1.00 94.94 228 GLY A O 1
ATOM 1837 N N . ALA A 1 229 ? 13.991 -2.504 10.452 1.00 94.44 229 ALA A N 1
ATOM 1838 C CA . ALA A 1 229 ? 14.627 -1.212 10.222 1.00 94.44 229 ALA A CA 1
ATOM 1839 C C . ALA A 1 229 ? 14.767 -0.887 8.726 1.00 94.44 229 ALA A C 1
ATOM 1841 O O . ALA A 1 229 ? 14.900 -1.794 7.899 1.00 94.44 229 ALA A O 1
ATOM 1842 N N . GLN A 1 230 ? 14.797 0.410 8.420 1.00 93.50 230 GLN A N 1
ATOM 1843 C CA . GLN A 1 230 ? 15.186 0.956 7.120 1.00 93.50 230 GLN A CA 1
ATOM 1844 C C . GLN A 1 230 ? 16.602 0.521 6.730 1.00 93.50 230 GLN A C 1
ATOM 1846 O O . GLN A 1 230 ? 17.464 0.376 7.599 1.00 93.50 230 GLN A O 1
ATOM 1851 N N . MET A 1 231 ? 16.840 0.368 5.424 1.00 90.31 231 MET A N 1
ATOM 1852 C CA . MET A 1 231 ? 18.172 0.186 4.859 1.00 90.31 231 MET A CA 1
ATOM 1853 C C . MET A 1 231 ? 19.111 1.336 5.283 1.00 90.31 231 MET A C 1
ATOM 1855 O O . MET A 1 231 ? 18.842 2.500 4.969 1.00 90.31 231 MET A O 1
ATOM 1859 N N . PRO A 1 232 ? 20.207 1.033 6.002 1.00 87.88 232 PRO A N 1
ATOM 1860 C CA . PRO A 1 232 ? 21.203 2.017 6.411 1.00 87.88 232 PRO A CA 1
ATOM 1861 C C . PRO A 1 232 ? 21.818 2.788 5.237 1.00 87.88 232 PRO A C 1
ATOM 1863 O O . PRO A 1 232 ? 22.159 2.213 4.205 1.00 87.88 232 PRO A O 1
ATOM 1866 N N . THR A 1 233 ? 22.045 4.088 5.433 1.00 83.62 233 THR A N 1
ATOM 1867 C CA . THR A 1 233 ? 22.684 4.978 4.443 1.00 83.62 233 THR A CA 1
ATOM 1868 C C . THR A 1 233 ? 24.138 4.607 4.149 1.00 83.62 233 THR A C 1
ATOM 1870 O O . THR A 1 233 ? 24.647 4.889 3.071 1.00 83.62 233 THR A O 1
ATOM 1873 N N . GLU A 1 234 ? 24.814 3.925 5.074 1.00 81.19 234 GLU A N 1
ATOM 1874 C CA . GLU A 1 234 ? 26.192 3.443 4.907 1.00 81.19 234 GLU A CA 1
ATOM 1875 C C . GLU A 1 234 ? 26.366 2.421 3.772 1.00 81.19 234 GLU A C 1
ATOM 1877 O O . GLU A 1 234 ? 27.471 2.283 3.245 1.00 81.19 234 GLU A O 1
ATOM 1882 N N . TYR A 1 235 ? 25.282 1.770 3.338 1.00 74.69 235 TYR A N 1
ATOM 1883 C CA . TYR A 1 235 ? 25.283 0.877 2.174 1.00 74.69 235 TYR A CA 1
ATOM 1884 C C . TYR A 1 235 ? 25.303 1.618 0.829 1.00 74.69 235 TYR A C 1
ATOM 1886 O O . TYR A 1 235 ? 25.508 1.004 -0.216 1.00 74.69 235 TYR A O 1
ATOM 1894 N N . CYS A 1 236 ? 25.159 2.943 0.861 1.00 71.00 236 CYS A N 1
ATOM 1895 C CA . CYS A 1 236 ? 25.152 3.845 -0.284 1.00 71.00 236 CYS A CA 1
ATOM 1896 C C . CYS A 1 236 ? 26.342 4.825 -0.205 1.00 71.00 236 CYS A C 1
ATOM 1898 O O . CYS A 1 236 ? 26.166 6.005 0.100 1.00 71.00 236 CYS A O 1
ATOM 1900 N N . PRO A 1 237 ? 27.594 4.367 -0.410 1.00 64.62 237 PRO A N 1
ATOM 1901 C CA . PRO A 1 237 ? 28.755 5.237 -0.277 1.00 64.62 237 PRO A CA 1
ATOM 1902 C C . PRO A 1 237 ? 28.804 6.293 -1.400 1.00 64.62 237 PRO A C 1
ATOM 1904 O O . PRO A 1 237 ? 28.578 5.962 -2.566 1.00 64.62 237 PRO A O 1
ATOM 1907 N N . PRO A 1 238 ? 29.211 7.543 -1.102 1.00 63.22 238 PRO A N 1
ATOM 1908 C CA . PRO A 1 238 ? 29.293 8.600 -2.103 1.00 63.22 238 PRO A CA 1
ATOM 1909 C C . PRO A 1 238 ? 30.293 8.261 -3.217 1.00 63.22 238 PRO A C 1
ATOM 1911 O O . PRO A 1 238 ? 31.353 7.665 -2.989 1.00 63.22 238 PRO A O 1
ATOM 1914 N N . ARG A 1 239 ? 29.979 8.698 -4.443 1.00 60.12 239 ARG A N 1
ATOM 1915 C CA . ARG A 1 239 ? 30.766 8.411 -5.651 1.00 60.12 239 ARG A CA 1
ATOM 1916 C C . ARG A 1 239 ? 32.207 8.923 -5.520 1.00 60.12 239 ARG A C 1
ATOM 1918 O O . ARG A 1 239 ? 32.474 10.118 -5.637 1.00 60.12 239 ARG A O 1
ATOM 1925 N N . GLN A 1 240 ? 33.175 8.018 -5.380 1.00 59.09 240 GLN A N 1
ATOM 1926 C CA . GLN A 1 240 ? 34.581 8.349 -5.621 1.00 59.09 240 GLN A CA 1
ATOM 1927 C C . GLN A 1 240 ? 34.845 8.279 -7.131 1.00 59.09 240 GLN A C 1
ATOM 1929 O O . GLN A 1 240 ? 34.924 7.195 -7.711 1.00 59.09 240 GLN A O 1
ATOM 1934 N N . LYS A 1 241 ? 34.948 9.442 -7.795 1.00 51.69 241 LYS A N 1
ATOM 1935 C CA . LYS A 1 241 ? 35.268 9.524 -9.233 1.00 51.69 241 LYS A CA 1
ATOM 1936 C C . LYS A 1 241 ? 36.514 8.686 -9.556 1.00 51.69 241 LYS A C 1
ATOM 1938 O O . LYS A 1 241 ? 37.568 8.897 -8.967 1.00 51.69 241 LYS A O 1
ATOM 1943 N N . GLY A 1 242 ? 36.395 7.789 -10.536 1.00 55.06 242 GLY A N 1
ATOM 1944 C CA . GLY A 1 242 ? 37.524 7.044 -11.104 1.00 55.06 242 GLY A CA 1
ATOM 1945 C C . GLY A 1 242 ? 37.834 5.691 -10.460 1.00 55.06 242 GLY A C 1
ATOM 1946 O O . GLY A 1 242 ? 38.779 5.040 -10.898 1.00 55.06 242 GLY A O 1
ATOM 1947 N N . VAL A 1 243 ? 37.054 5.232 -9.475 1.00 53.94 243 VAL A N 1
ATOM 1948 C CA . VAL A 1 243 ? 37.206 3.879 -8.920 1.00 53.94 243 VAL A CA 1
ATOM 1949 C C . VAL A 1 243 ? 36.085 2.988 -9.450 1.00 53.94 243 VAL A C 1
ATOM 1951 O O . VAL A 1 243 ? 34.930 3.143 -9.066 1.00 53.94 243 VAL A O 1
ATOM 1954 N N . SER A 1 244 ? 36.431 2.045 -10.329 1.00 48.50 244 SER A N 1
ATOM 1955 C CA . SER A 1 244 ? 35.561 0.905 -10.629 1.00 48.50 244 SER A CA 1
ATOM 1956 C C . SER A 1 244 ? 35.515 0.029 -9.379 1.00 48.50 244 SER A C 1
ATOM 1958 O O . SER A 1 244 ? 36.491 -0.656 -9.067 1.00 48.50 244 SER A O 1
ATOM 1960 N N . ARG A 1 245 ? 34.440 0.130 -8.595 1.00 55.97 245 ARG A N 1
ATOM 1961 C CA . ARG A 1 245 ? 34.160 -0.814 -7.509 1.00 55.97 245 ARG A CA 1
ATOM 1962 C C . ARG A 1 245 ? 33.070 -1.766 -7.969 1.00 55.97 245 ARG A C 1
ATOM 1964 O O . ARG A 1 245 ? 32.148 -1.360 -8.668 1.00 55.97 245 ARG A O 1
ATOM 1971 N N . SER A 1 246 ? 33.192 -3.024 -7.558 1.00 60.66 246 SER A N 1
ATOM 1972 C CA . SER A 1 246 ? 32.059 -3.943 -7.527 1.00 60.66 246 SER A CA 1
ATOM 1973 C C . SER A 1 246 ? 30.904 -3.284 -6.770 1.00 60.66 246 SER A C 1
ATOM 1975 O O . SER A 1 246 ? 31.149 -2.640 -5.745 1.00 60.66 246 SER A O 1
ATOM 1977 N N . LEU A 1 247 ? 29.680 -3.439 -7.278 1.00 64.25 247 LEU A N 1
ATOM 1978 C CA . LEU A 1 247 ? 28.465 -3.017 -6.579 1.00 64.25 247 LEU A CA 1
ATOM 1979 C C . LEU A 1 247 ? 28.486 -3.600 -5.151 1.00 64.25 247 LEU A C 1
ATOM 1981 O O . LEU A 1 247 ? 28.840 -4.777 -5.005 1.00 64.25 247 LEU A O 1
ATOM 1985 N N . PRO A 1 248 ? 28.175 -2.809 -4.106 1.00 75.06 248 PRO A N 1
ATOM 1986 C CA . PRO A 1 248 ? 27.949 -3.346 -2.767 1.00 75.06 248 PRO A CA 1
ATOM 1987 C C . PRO A 1 248 ? 26.931 -4.493 -2.816 1.00 75.06 248 PRO A C 1
ATOM 1989 O O . PRO A 1 248 ? 26.016 -4.471 -3.644 1.00 75.06 248 PRO A O 1
ATOM 1992 N N . GLU A 1 249 ? 27.087 -5.497 -1.952 1.00 79.56 249 GLU A N 1
ATOM 1993 C CA . GLU A 1 249 ? 26.197 -6.668 -1.917 1.00 79.56 249 GLU A CA 1
ATOM 1994 C C . GLU A 1 249 ? 24.732 -6.243 -1.736 1.00 79.56 249 GLU A C 1
ATOM 1996 O O . GLU A 1 249 ? 23.831 -6.789 -2.363 1.00 79.56 249 GLU A O 1
ATOM 2001 N N . GLU A 1 250 ? 24.497 -5.187 -0.966 1.00 78.44 250 GLU A N 1
ATOM 2002 C CA . GLU A 1 250 ? 23.179 -4.638 -0.673 1.00 78.44 250 GLU A CA 1
ATOM 2003 C C . GLU A 1 250 ? 22.530 -3.965 -1.885 1.00 78.44 250 GLU A C 1
ATOM 2005 O O . GLU A 1 250 ? 21.323 -4.092 -2.083 1.00 78.44 250 GLU A O 1
ATOM 2010 N N . LEU A 1 251 ? 23.319 -3.304 -2.736 1.00 81.56 251 LEU A N 1
ATOM 2011 C CA . LEU A 1 251 ? 22.811 -2.774 -4.000 1.00 81.56 251 LEU A CA 1
ATOM 2012 C C . LEU A 1 251 ? 22.483 -3.920 -4.964 1.00 81.56 251 LEU A C 1
ATOM 2014 O O . LEU A 1 251 ? 21.486 -3.855 -5.675 1.00 81.56 251 LEU A O 1
ATOM 2018 N N . SER A 1 252 ? 23.252 -5.014 -4.927 1.00 87.94 252 SER A N 1
ATOM 2019 C CA . SER A 1 252 ? 22.879 -6.237 -5.645 1.00 87.94 252 SER A CA 1
ATOM 2020 C C . SER A 1 252 ? 21.557 -6.822 -5.136 1.00 87.94 252 SER A C 1
ATOM 2022 O O . SER A 1 252 ? 20.775 -7.306 -5.950 1.00 87.94 252 SER A O 1
ATOM 2024 N N . GLU A 1 253 ? 21.279 -6.778 -3.827 1.00 90.69 253 GLU A N 1
ATOM 2025 C CA . GLU A 1 253 ? 19.973 -7.188 -3.283 1.00 90.69 253 GLU A CA 1
ATOM 2026 C C . GLU A 1 253 ? 18.834 -6.297 -3.769 1.00 90.69 253 GLU A C 1
ATOM 2028 O O . GLU A 1 253 ? 17.774 -6.811 -4.124 1.00 90.69 253 GLU A O 1
ATOM 2033 N N . LEU A 1 254 ? 19.042 -4.979 -3.808 1.00 92.31 254 LEU A N 1
ATOM 2034 C CA . LEU A 1 254 ? 18.045 -4.051 -4.330 1.00 92.31 254 LEU A CA 1
ATOM 2035 C C . LEU A 1 254 ? 17.751 -4.329 -5.807 1.00 92.31 254 LEU A C 1
ATOM 2037 O O . LEU A 1 254 ? 16.587 -4.435 -6.180 1.00 92.31 254 LEU A O 1
ATOM 2041 N N . LEU A 1 255 ? 18.786 -4.502 -6.631 1.00 92.88 255 LEU A N 1
ATOM 2042 C CA . LEU A 1 255 ? 18.618 -4.825 -8.049 1.00 92.88 255 LEU A CA 1
ATOM 2043 C C . LEU A 1 255 ? 17.827 -6.125 -8.240 1.00 92.88 255 LEU A C 1
ATOM 2045 O O . LEU A 1 255 ? 16.918 -6.150 -9.060 1.00 92.88 255 LEU A O 1
ATOM 2049 N N . MET A 1 256 ? 18.077 -7.155 -7.426 1.00 94.75 256 MET A N 1
ATOM 2050 C CA . MET A 1 256 ? 17.268 -8.380 -7.449 1.00 94.75 256 MET A CA 1
ATOM 2051 C C . MET A 1 256 ? 15.798 -8.118 -7.081 1.00 94.75 256 MET A C 1
ATOM 2053 O O . MET A 1 256 ? 14.901 -8.587 -7.773 1.00 94.75 256 MET A O 1
ATOM 2057 N N . LEU A 1 257 ? 15.506 -7.316 -6.052 1.00 95.50 257 LEU A N 1
ATOM 2058 C CA . LEU A 1 257 ? 14.114 -6.956 -5.735 1.00 95.50 257 LEU A CA 1
ATOM 2059 C C . LEU A 1 257 ? 13.428 -6.204 -6.888 1.00 95.50 257 LEU A C 1
ATOM 2061 O O . LEU A 1 257 ? 12.243 -6.410 -7.147 1.00 95.50 257 LEU A O 1
ATOM 2065 N N . LEU A 1 258 ? 14.162 -5.346 -7.600 1.00 95.62 258 LEU A N 1
ATOM 2066 C CA . LEU A 1 258 ? 13.647 -4.631 -8.770 1.00 95.62 258 LEU A CA 1
ATOM 2067 C C . LEU A 1 258 ? 13.472 -5.553 -9.983 1.00 95.62 258 LEU A C 1
ATOM 2069 O O . LEU A 1 258 ? 12.529 -5.371 -10.751 1.00 95.62 258 LEU A O 1
ATOM 2073 N N . GLU A 1 259 ? 14.328 -6.562 -10.150 1.00 95.06 259 GLU A N 1
ATOM 2074 C CA . GLU A 1 259 ? 14.136 -7.641 -11.124 1.00 95.06 259 GLU A CA 1
ATOM 2075 C C . GLU A 1 259 ? 12.848 -8.427 -10.839 1.00 95.06 259 GLU A C 1
ATOM 2077 O O . GLU A 1 259 ? 12.090 -8.683 -11.775 1.00 95.06 259 GLU A O 1
ATOM 2082 N N . ASP A 1 260 ? 12.540 -8.715 -9.569 1.00 95.62 260 ASP A N 1
ATOM 2083 C CA . ASP A 1 260 ? 11.269 -9.343 -9.180 1.00 95.62 260 ASP A CA 1
ATOM 2084 C C . ASP A 1 260 ? 10.062 -8.448 -9.532 1.00 95.62 260 ASP A C 1
ATOM 2086 O O . ASP A 1 260 ? 9.086 -8.918 -10.119 1.00 95.62 260 ASP A O 1
ATOM 2090 N N . LEU A 1 261 ? 10.124 -7.135 -9.265 1.00 96.06 261 LEU A N 1
ATOM 2091 C CA . LEU A 1 261 ? 9.065 -6.206 -9.696 1.00 96.06 261 LEU A CA 1
ATOM 2092 C C . LEU A 1 261 ? 8.928 -6.147 -11.228 1.00 96.06 261 LEU A C 1
ATOM 2094 O O . LEU A 1 261 ? 7.813 -6.136 -11.757 1.00 96.06 261 LEU A O 1
ATOM 2098 N N . ASN A 1 262 ? 10.048 -6.141 -11.952 1.00 94.25 262 ASN A N 1
ATOM 2099 C CA . ASN A 1 262 ? 10.058 -6.137 -13.414 1.00 94.25 262 ASN A CA 1
ATOM 2100 C C . ASN A 1 262 ? 9.427 -7.403 -13.997 1.00 94.25 262 ASN A C 1
ATOM 2102 O O . ASN A 1 262 ? 8.661 -7.309 -14.956 1.00 94.25 262 ASN A O 1
ATOM 2106 N N . ALA A 1 263 ? 9.695 -8.570 -13.405 1.00 92.69 263 ALA A N 1
ATOM 2107 C CA . ALA A 1 263 ? 9.148 -9.847 -13.858 1.00 92.69 263 ALA A CA 1
ATOM 2108 C C . ALA A 1 263 ? 7.611 -9.857 -13.865 1.00 92.69 263 ALA A C 1
ATOM 2110 O O . ALA A 1 263 ? 6.995 -10.512 -14.705 1.00 92.69 263 ALA A O 1
ATOM 2111 N N . VAL A 1 264 ? 6.989 -9.078 -12.976 1.00 92.38 264 VAL A N 1
ATOM 2112 C CA . VAL A 1 264 ? 5.529 -8.923 -12.898 1.00 92.38 264 VAL A CA 1
ATOM 2113 C C . VAL A 1 264 ? 5.019 -7.653 -13.568 1.00 92.38 264 VAL A C 1
ATOM 2115 O O . VAL A 1 264 ? 3.829 -7.350 -13.487 1.00 92.38 264 VAL A O 1
ATOM 2118 N N . GLY A 1 265 ? 5.887 -6.898 -14.238 1.00 93.88 265 GLY A N 1
ATOM 2119 C CA . GLY A 1 265 ? 5.556 -5.668 -14.947 1.00 93.88 265 GLY A CA 1
ATOM 2120 C C . GLY A 1 265 ? 5.197 -4.497 -14.031 1.00 93.88 265 GLY A C 1
ATOM 2121 O O . GLY A 1 265 ? 4.240 -3.780 -14.334 1.00 93.88 265 GLY A O 1
ATOM 2122 N N . ILE A 1 266 ? 5.871 -4.341 -12.891 1.00 95.62 266 ILE A N 1
ATOM 2123 C CA . ILE A 1 266 ? 5.703 -3.213 -11.963 1.00 95.62 266 ILE A CA 1
ATOM 2124 C C . ILE A 1 266 ? 6.975 -2.365 -11.942 1.00 95.62 266 ILE A C 1
ATOM 2126 O O . ILE A 1 266 ? 8.088 -2.881 -11.852 1.00 95.62 266 ILE A O 1
ATOM 2130 N N . VAL A 1 267 ? 6.783 -1.050 -11.993 1.00 95.88 267 VAL A N 1
ATOM 2131 C CA . VAL A 1 267 ? 7.807 -0.029 -11.744 1.00 95.88 267 VAL A CA 1
ATOM 2132 C C . VAL A 1 267 ? 7.462 0.632 -10.433 1.00 95.88 267 VAL A C 1
ATOM 2134 O O . VAL A 1 267 ? 6.336 1.095 -10.284 1.00 95.88 267 VAL A O 1
ATOM 2137 N N . HIS A 1 268 ? 8.388 0.709 -9.486 1.00 96.44 268 HIS A N 1
ATOM 2138 C CA . HIS A 1 268 ? 8.040 1.279 -8.186 1.00 96.44 268 HIS A CA 1
ATOM 2139 C C . HIS A 1 268 ? 7.836 2.803 -8.216 1.00 96.44 268 HIS A C 1
ATOM 2141 O O . HIS A 1 268 ? 6.987 3.323 -7.498 1.00 96.44 268 HIS A O 1
ATOM 2147 N N . GLY A 1 269 ? 8.625 3.527 -9.015 1.00 93.38 269 GLY A N 1
ATOM 2148 C CA . GLY A 1 269 ? 8.478 4.976 -9.224 1.00 93.38 269 GLY A CA 1
ATOM 2149 C C . GLY A 1 269 ? 8.934 5.889 -8.074 1.00 93.38 269 GLY A C 1
ATOM 2150 O O . GLY A 1 269 ? 8.946 7.102 -8.251 1.00 93.38 269 GLY A O 1
ATOM 2151 N N . ASP A 1 270 ? 9.342 5.338 -6.925 1.00 92.88 270 ASP A N 1
ATOM 2152 C CA . ASP A 1 270 ? 9.888 6.112 -5.795 1.00 92.88 270 ASP A CA 1
ATOM 2153 C C . ASP A 1 270 ? 10.850 5.278 -4.927 1.00 92.88 270 ASP A C 1
ATOM 2155 O O . ASP A 1 270 ? 10.663 5.113 -3.719 1.00 92.88 270 ASP A O 1
ATOM 2159 N N . ILE A 1 271 ? 11.869 4.677 -5.554 1.00 91.81 271 ILE A N 1
ATOM 2160 C CA . ILE A 1 271 ? 12.880 3.903 -4.817 1.00 91.81 271 ILE A CA 1
ATOM 2161 C C . ILE A 1 271 ? 13.743 4.896 -4.025 1.00 91.81 271 ILE A C 1
ATOM 2163 O O . ILE A 1 271 ? 14.412 5.760 -4.589 1.00 91.81 271 ILE A O 1
ATOM 2167 N N . LYS A 1 272 ? 13.691 4.773 -2.699 1.00 91.56 272 LYS A N 1
ATOM 2168 C CA . LYS A 1 272 ? 14.446 5.548 -1.706 1.00 91.56 272 LYS A CA 1
ATOM 2169 C C . LYS A 1 272 ? 14.773 4.640 -0.527 1.00 91.56 272 LYS A C 1
ATOM 2171 O O . LYS A 1 272 ? 14.061 3.668 -0.283 1.00 91.56 272 LYS A O 1
ATOM 2176 N N . LEU A 1 273 ? 15.809 4.961 0.251 1.00 91.12 273 LEU A N 1
ATOM 2177 C CA . LEU A 1 273 ? 16.233 4.108 1.373 1.00 91.12 273 LEU A CA 1
ATOM 2178 C C . LEU A 1 273 ? 15.126 3.870 2.407 1.00 91.12 273 LEU A C 1
ATOM 2180 O O . LEU A 1 273 ? 15.002 2.763 2.922 1.00 91.12 273 LEU A O 1
ATOM 2184 N N . ASN A 1 274 ? 14.295 4.874 2.688 1.00 92.50 274 ASN A N 1
ATOM 2185 C CA . ASN A 1 274 ? 13.169 4.757 3.622 1.00 92.50 274 ASN A CA 1
ATOM 2186 C C . ASN A 1 274 ? 12.042 3.841 3.113 1.00 92.50 274 ASN A C 1
ATOM 2188 O O . ASN A 1 274 ? 11.231 3.392 3.922 1.00 92.50 274 ASN A O 1
ATOM 2192 N N . ASN A 1 275 ? 12.037 3.517 1.818 1.00 95.75 275 ASN A N 1
ATOM 2193 C CA . ASN A 1 275 ? 11.097 2.592 1.185 1.00 95.75 275 ASN A CA 1
ATOM 2194 C C . ASN A 1 275 ? 11.660 1.161 1.075 1.00 95.75 275 ASN A C 1
ATOM 2196 O O . ASN A 1 275 ? 11.005 0.266 0.541 1.00 95.75 275 ASN A O 1
ATOM 2200 N N . ILE A 1 276 ? 12.862 0.924 1.614 1.00 95.88 276 ILE A N 1
ATOM 2201 C CA . ILE A 1 276 ? 13.524 -0.381 1.649 1.00 95.88 276 ILE A CA 1
ATOM 2202 C C . ILE A 1 276 ? 13.688 -0.794 3.111 1.00 95.88 276 ILE A C 1
ATOM 2204 O O . ILE A 1 276 ? 14.545 -0.280 3.834 1.00 95.88 276 ILE A O 1
ATOM 2208 N N . LEU A 1 277 ? 12.860 -1.732 3.569 1.00 95.94 277 LEU A N 1
ATOM 2209 C CA . LEU A 1 277 ? 12.836 -2.162 4.967 1.00 95.94 277 LEU A CA 1
ATOM 2210 C C . LEU A 1 277 ? 13.301 -3.607 5.115 1.00 95.94 277 LEU A C 1
ATOM 2212 O O . LEU A 1 277 ? 12.993 -4.476 4.301 1.00 95.94 277 LEU A O 1
ATOM 2216 N N . SER A 1 278 ? 14.038 -3.880 6.185 1.00 94.94 278 SER A N 1
ATOM 2217 C CA . SER A 1 278 ? 14.455 -5.239 6.529 1.00 94.94 278 SER A CA 1
ATOM 2218 C C . SER A 1 278 ? 13.268 -6.087 6.980 1.00 94.94 278 SER A C 1
ATOM 2220 O O . SER A 1 278 ? 12.211 -5.592 7.380 1.00 94.94 278 SER A O 1
ATOM 2222 N N . ARG A 1 279 ? 13.439 -7.406 6.954 1.00 91.88 279 ARG A N 1
ATOM 2223 C CA . ARG A 1 279 ? 12.475 -8.327 7.567 1.00 91.88 279 ARG A CA 1
ATOM 2224 C C . ARG A 1 279 ? 12.353 -8.073 9.072 1.00 91.88 279 ARG A C 1
ATOM 2226 O O . ARG A 1 279 ? 13.329 -7.738 9.741 1.00 91.88 279 ARG A O 1
ATOM 2233 N N . ALA A 1 280 ? 11.163 -8.301 9.623 1.00 88.06 280 ALA A N 1
ATOM 2234 C CA . ALA A 1 280 ? 11.005 -8.364 11.071 1.00 88.06 280 ALA A CA 1
ATOM 2235 C C . ALA A 1 280 ? 11.849 -9.512 11.654 1.00 88.06 280 ALA A C 1
ATOM 2237 O O . ALA A 1 280 ? 11.956 -10.583 11.051 1.00 88.06 280 ALA A O 1
ATOM 2238 N N . SER A 1 281 ? 12.416 -9.300 12.845 1.00 80.31 281 SER A N 1
ATOM 2239 C CA . SER A 1 281 ? 13.199 -10.318 13.560 1.00 80.31 281 SER A CA 1
ATOM 2240 C C . SER A 1 281 ? 12.377 -11.569 13.882 1.00 80.31 281 SER A C 1
ATOM 2242 O O . SER A 1 281 ? 12.902 -12.680 13.870 1.00 80.31 281 SER A O 1
ATOM 2244 N N . GLU A 1 282 ? 11.078 -11.395 14.130 1.00 79.94 282 GLU A N 1
ATOM 2245 C CA . GLU A 1 282 ? 10.113 -12.468 14.363 1.00 79.94 282 GLU A CA 1
ATOM 2246 C C . GLU A 1 282 ? 9.231 -12.649 13.118 1.00 79.94 282 GLU A C 1
ATOM 2248 O O . GLU A 1 282 ? 8.147 -12.076 13.003 1.00 79.94 282 GLU A O 1
ATOM 2253 N N . SER A 1 283 ? 9.711 -13.431 12.147 1.00 71.69 283 SER A N 1
ATOM 2254 C CA . SER A 1 283 ? 8.922 -13.778 10.960 1.00 71.69 283 SER A CA 1
ATOM 2255 C C . SER A 1 283 ? 7.812 -14.755 11.354 1.00 71.69 283 SER A C 1
ATOM 2257 O O . SER A 1 283 ? 8.085 -15.874 11.785 1.00 71.69 283 SER A O 1
ATOM 2259 N N . TRP A 1 284 ? 6.557 -14.336 11.204 1.00 83.94 284 TRP A N 1
ATOM 2260 C CA . TRP A 1 284 ? 5.374 -15.171 11.454 1.00 83.94 284 TRP A CA 1
ATOM 2261 C C . TRP A 1 284 ? 5.065 -16.126 10.291 1.00 83.94 284 TRP A C 1
ATOM 2263 O O . TRP A 1 284 ? 4.362 -17.119 10.473 1.00 83.94 284 TRP A O 1
ATOM 2273 N N . LEU A 1 285 ? 5.620 -15.844 9.111 1.00 82.12 285 LEU A N 1
ATOM 2274 C CA . LEU A 1 285 ? 5.698 -16.775 7.993 1.00 82.12 285 LEU A 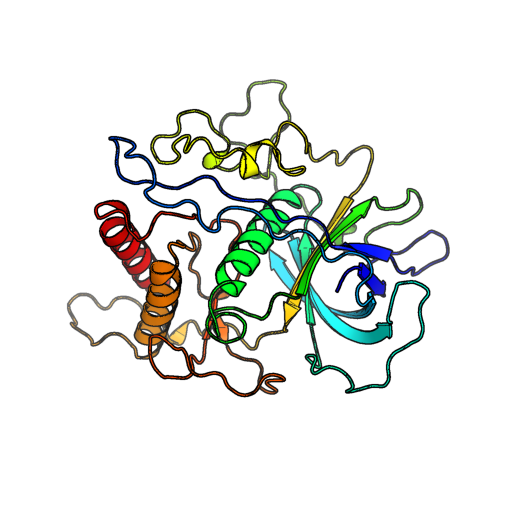CA 1
ATOM 2275 C C . LEU A 1 285 ? 7.014 -17.549 8.046 1.00 82.12 285 LEU A C 1
ATOM 2277 O O . LEU A 1 285 ? 8.058 -16.994 8.414 1.00 82.12 285 LEU A O 1
ATOM 2281 N N . SER A 1 286 ? 6.977 -18.820 7.635 1.00 71.50 286 SER A N 1
ATOM 2282 C CA . SER A 1 286 ? 8.198 -19.568 7.330 1.00 71.50 286 SER A CA 1
ATOM 2283 C C . SER A 1 286 ? 9.011 -18.768 6.321 1.00 71.50 286 SER A C 1
ATOM 2285 O O . SER A 1 286 ? 8.427 -18.236 5.387 1.00 71.50 286 SER A O 1
ATOM 2287 N N . SER A 1 287 ? 10.328 -18.648 6.511 1.00 68.19 287 SER A N 1
ATOM 2288 C CA . SER A 1 287 ? 11.180 -17.912 5.571 1.00 68.19 287 SER A CA 1
ATOM 2289 C C . SER A 1 287 ? 11.006 -18.458 4.155 1.00 68.19 287 SER A C 1
ATOM 2291 O O . SER A 1 287 ? 11.537 -19.521 3.837 1.00 68.19 287 SER A O 1
ATOM 2293 N N . GLU A 1 288 ? 10.255 -17.733 3.334 1.00 80.62 288 GLU A N 1
ATOM 2294 C CA . GLU A 1 288 ? 10.032 -18.100 1.947 1.00 80.62 288 GLU A CA 1
ATOM 2295 C C . GLU A 1 288 ? 11.248 -17.693 1.115 1.00 80.62 288 GLU A C 1
ATOM 2297 O O . GLU A 1 288 ? 11.875 -16.650 1.326 1.00 80.62 288 GLU A O 1
ATOM 2302 N N . VAL A 1 289 ? 11.633 -18.590 0.215 1.00 90.06 289 VAL A N 1
ATOM 2303 C CA . VAL A 1 289 ? 12.736 -18.397 -0.720 1.00 90.06 289 VAL A CA 1
ATOM 2304 C C . VAL A 1 289 ? 12.145 -17.756 -1.966 1.00 90.06 289 VAL A C 1
ATOM 2306 O O . VAL A 1 289 ? 11.181 -18.288 -2.511 1.00 90.06 289 VAL A O 1
ATOM 2309 N N . CYS A 1 290 ? 12.728 -16.651 -2.434 1.00 92.06 290 CYS A N 1
ATOM 2310 C CA . CYS A 1 290 ? 12.310 -16.026 -3.683 1.00 92.06 290 CYS A CA 1
ATOM 2311 C C . CYS A 1 290 ? 12.375 -17.052 -4.826 1.00 92.06 290 CYS A C 1
ATOM 2313 O O . CYS A 1 290 ? 13.430 -17.672 -5.019 1.00 92.06 290 CYS A O 1
ATOM 2315 N N . PRO A 1 291 ? 11.285 -17.248 -5.590 1.00 90.12 291 PRO A N 1
ATOM 2316 C CA . PRO A 1 291 ? 11.256 -18.238 -6.662 1.00 90.12 291 PRO A CA 1
ATOM 2317 C C . PRO A 1 291 ? 12.213 -17.884 -7.809 1.00 90.12 291 PRO A C 1
ATOM 2319 O O . PRO A 1 291 ? 12.750 -18.789 -8.453 1.00 90.12 291 PRO A O 1
ATOM 2322 N N . HIS A 1 292 ? 12.467 -16.592 -8.031 1.00 91.81 292 HIS A N 1
ATOM 2323 C CA . HIS A 1 292 ? 13.335 -16.098 -9.096 1.00 91.81 292 HIS A CA 1
ATOM 2324 C C . HIS A 1 292 ? 14.820 -16.247 -8.727 1.00 91.81 292 HIS A C 1
ATOM 2326 O O . HIS A 1 292 ? 15.570 -16.950 -9.407 1.00 91.81 292 HIS A O 1
ATOM 2332 N N . HIS A 1 293 ? 15.228 -15.692 -7.582 1.00 93.81 293 HIS A N 1
ATOM 2333 C CA . HIS A 1 293 ? 16.632 -15.657 -7.151 1.00 93.81 293 HIS A CA 1
ATOM 2334 C C . HIS A 1 293 ? 17.075 -16.879 -6.335 1.00 93.81 293 HIS A C 1
ATOM 2336 O O . HIS A 1 293 ? 18.263 -17.045 -6.053 1.00 93.81 2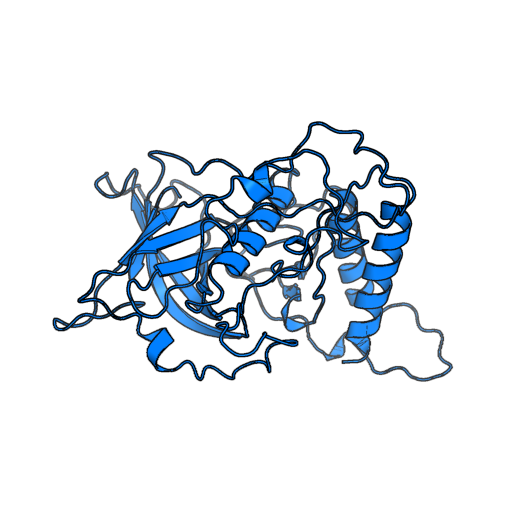93 HIS A O 1
ATOM 2342 N N . ARG A 1 294 ? 16.134 -17.744 -5.929 1.00 93.25 294 ARG A N 1
ATOM 2343 C CA . ARG A 1 294 ? 16.371 -18.937 -5.091 1.00 93.25 294 ARG A CA 1
ATOM 2344 C C . ARG A 1 294 ? 17.111 -18.627 -3.789 1.00 93.25 294 ARG A C 1
ATOM 2346 O O . ARG A 1 294 ? 17.877 -19.448 -3.282 1.00 93.25 294 ARG A O 1
ATOM 2353 N N . ARG A 1 295 ? 16.859 -17.443 -3.233 1.00 92.69 295 ARG A N 1
ATOM 2354 C CA . ARG A 1 295 ? 17.413 -16.988 -1.958 1.00 92.69 295 ARG A CA 1
ATOM 2355 C C . ARG A 1 295 ? 16.370 -16.246 -1.142 1.00 92.69 295 ARG A C 1
ATOM 2357 O O . ARG A 1 295 ? 15.314 -15.874 -1.636 1.00 92.69 295 ARG A O 1
ATOM 2364 N N . ILE A 1 296 ? 16.687 -16.037 0.124 1.00 92.19 296 ILE A N 1
ATOM 2365 C CA . ILE A 1 296 ? 15.895 -15.191 1.007 1.00 92.19 296 ILE A CA 1
ATOM 2366 C C . ILE A 1 296 ? 16.413 -13.764 0.851 1.00 92.19 296 ILE A C 1
ATOM 2368 O O . ILE A 1 296 ? 17.586 -13.516 1.143 1.00 92.19 296 ILE A O 1
ATOM 2372 N N . HIS A 1 297 ? 15.552 -12.842 0.425 1.00 93.19 297 HIS A N 1
ATOM 2373 C CA . HIS A 1 297 ? 15.892 -11.423 0.429 1.00 93.19 297 HIS A CA 1
ATOM 2374 C C . HIS A 1 297 ? 15.883 -10.884 1.870 1.00 93.19 297 HIS A C 1
ATOM 2376 O O . HIS A 1 297 ? 14.954 -11.173 2.635 1.00 93.19 297 HIS A O 1
ATOM 2382 N N . PRO A 1 298 ? 16.917 -10.130 2.286 1.00 93.12 298 PRO A N 1
ATOM 2383 C CA . PRO A 1 298 ? 16.940 -9.496 3.604 1.00 93.12 298 PRO A CA 1
ATOM 2384 C C . PRO A 1 298 ? 16.054 -8.242 3.666 1.00 93.12 298 PRO A C 1
ATOM 2386 O O . PRO A 1 298 ? 15.644 -7.842 4.758 1.00 93.12 298 PRO A O 1
ATOM 2389 N N . TRP A 1 299 ? 15.738 -7.667 2.503 1.00 95.06 299 TRP A N 1
ATOM 2390 C CA . TRP A 1 299 ? 15.002 -6.420 2.324 1.00 95.06 299 TRP A CA 1
ATOM 2391 C C . TRP A 1 299 ? 13.661 -6.649 1.627 1.00 95.06 299 TRP A C 1
ATOM 2393 O O . TRP A 1 299 ? 13.474 -7.649 0.935 1.00 95.06 299 TRP A O 1
ATOM 2403 N N . ARG A 1 300 ? 12.738 -5.708 1.817 1.00 96.12 300 ARG A N 1
ATOM 2404 C CA . ARG A 1 300 ? 11.421 -5.647 1.183 1.00 96.12 300 ARG A CA 1
ATOM 2405 C C . ARG A 1 300 ? 11.116 -4.212 0.773 1.00 96.12 300 ARG A C 1
ATOM 2407 O O . ARG A 1 300 ? 11.535 -3.276 1.457 1.00 96.12 300 ARG A O 1
ATOM 2414 N N . LEU A 1 301 ? 10.361 -4.066 -0.307 1.00 97.62 301 LEU A N 1
ATOM 2415 C CA . LEU A 1 301 ? 9.922 -2.778 -0.841 1.00 97.62 301 LEU A CA 1
ATOM 2416 C C . LEU A 1 301 ? 8.536 -2.402 -0.298 1.00 97.62 301 LEU A C 1
ATOM 2418 O O . LEU A 1 301 ? 7.689 -3.278 -0.087 1.00 97.62 301 LEU A O 1
ATOM 2422 N N . ILE A 1 302 ? 8.324 -1.108 -0.062 1.00 97.88 302 ILE A N 1
ATOM 2423 C CA . ILE A 1 302 ? 7.065 -0.500 0.400 1.00 97.88 302 ILE A CA 1
ATOM 2424 C C . ILE A 1 302 ? 6.823 0.837 -0.312 1.00 97.88 302 ILE A C 1
ATOM 2426 O O . ILE A 1 302 ? 7.743 1.371 -0.907 1.00 97.88 302 ILE A O 1
ATOM 2430 N N . ASP A 1 303 ? 5.636 1.431 -0.149 1.00 97.00 303 ASP A N 1
ATOM 2431 C CA . ASP A 1 303 ? 5.289 2.755 -0.699 1.00 97.00 303 ASP A CA 1
ATOM 2432 C C . ASP A 1 303 ? 5.143 2.762 -2.231 1.00 97.00 303 ASP A C 1
ATOM 2434 O O . ASP A 1 303 ? 5.824 3.468 -2.969 1.00 97.00 303 ASP A O 1
ATOM 2438 N N . PHE A 1 304 ? 4.208 1.944 -2.719 1.00 97.50 304 PHE A N 1
ATOM 2439 C CA . PHE A 1 304 ? 3.891 1.797 -4.145 1.00 97.50 304 PHE A CA 1
ATOM 2440 C C . PHE A 1 304 ? 2.898 2.852 -4.669 1.00 97.50 304 PHE A C 1
ATOM 2442 O O . PHE A 1 304 ? 2.192 2.619 -5.651 1.00 97.50 304 PHE A O 1
ATOM 2449 N N . ASP A 1 305 ? 2.759 4.003 -4.013 1.00 94.50 305 ASP A N 1
ATOM 2450 C CA . ASP A 1 305 ? 1.745 4.988 -4.402 1.00 94.50 305 ASP A CA 1
ATOM 2451 C C . ASP A 1 305 ? 2.075 5.688 -5.729 1.00 94.50 305 ASP A C 1
ATOM 2453 O O . ASP A 1 305 ? 1.152 6.059 -6.451 1.00 94.50 305 ASP A O 1
ATOM 2457 N N . ARG A 1 306 ? 3.369 5.815 -6.059 1.00 93.81 306 ARG A N 1
ATOM 2458 C CA . ARG A 1 306 ? 3.898 6.336 -7.336 1.00 93.81 306 ARG A CA 1
ATOM 2459 C C . ARG A 1 306 ? 4.256 5.246 -8.346 1.00 93.81 306 ARG A C 1
ATOM 2461 O O . ARG A 1 306 ? 4.918 5.513 -9.347 1.00 93.81 306 ARG A O 1
ATOM 2468 N N . SER A 1 307 ? 3.857 4.008 -8.081 1.00 96.06 307 SER A N 1
ATOM 2469 C CA . SER A 1 307 ? 4.184 2.895 -8.961 1.00 96.06 307 SER A CA 1
ATOM 2470 C C . SER A 1 307 ? 3.393 2.928 -10.263 1.00 96.06 307 SER A C 1
ATOM 2472 O O . SER A 1 307 ? 2.290 3.465 -10.348 1.00 96.06 307 SER A O 1
ATOM 2474 N N . SER A 1 308 ? 3.958 2.308 -11.291 1.00 94.62 308 SER A N 1
ATOM 2475 C CA . SER A 1 308 ? 3.346 2.142 -12.608 1.00 94.62 308 SER A CA 1
ATOM 2476 C C . SER A 1 308 ? 3.265 0.663 -12.965 1.00 94.62 308 SER A C 1
ATOM 2478 O O . SER A 1 308 ? 4.124 -0.135 -12.581 1.00 94.62 308 SER A O 1
ATOM 2480 N N . LYS A 1 309 ? 2.233 0.280 -13.721 1.00 93.56 309 LYS A N 1
ATOM 2481 C CA . LYS A 1 309 ? 2.064 -1.087 -14.223 1.00 93.56 309 LYS A CA 1
ATOM 2482 C C . LYS A 1 309 ? 2.208 -1.096 -15.739 1.00 93.56 309 LYS A C 1
ATOM 2484 O O . LYS A 1 309 ? 1.476 -0.392 -16.424 1.00 93.56 309 LYS A O 1
ATOM 2489 N N . TYR A 1 310 ? 3.096 -1.934 -16.254 1.00 91.69 310 TYR A N 1
ATOM 2490 C CA . TYR A 1 310 ? 3.330 -2.117 -17.686 1.00 91.69 310 TYR A CA 1
ATOM 2491 C C . TYR A 1 310 ? 3.137 -3.581 -18.098 1.00 91.69 310 TYR A C 1
ATOM 2493 O O . TYR A 1 310 ? 2.946 -4.459 -17.244 1.00 91.69 310 TYR A O 1
ATOM 2501 N N . ASP A 1 311 ? 3.137 -3.832 -19.407 1.00 88.88 311 ASP A N 1
ATOM 2502 C CA . ASP A 1 311 ? 3.098 -5.180 -19.978 1.00 88.88 311 ASP A CA 1
ATOM 2503 C C . ASP A 1 311 ? 4.532 -5.738 -20.093 1.00 88.88 311 ASP A C 1
ATOM 2505 O O . ASP A 1 311 ? 5.285 -5.297 -20.963 1.00 88.88 311 ASP A O 1
ATOM 2509 N N . PRO A 1 312 ? 4.947 -6.700 -19.243 1.00 89.69 312 PRO A N 1
ATOM 2510 C CA . PRO A 1 312 ? 6.305 -7.236 -19.288 1.00 89.69 312 PRO A CA 1
ATOM 2511 C C . PRO A 1 312 ? 6.582 -8.057 -20.557 1.00 89.69 312 PRO A C 1
ATOM 2513 O O . PRO A 1 312 ? 7.746 -8.297 -20.875 1.00 89.69 312 PRO A O 1
ATOM 2516 N N . ALA A 1 313 ? 5.548 -8.468 -21.302 1.00 88.38 313 ALA A N 1
ATOM 2517 C CA . ALA A 1 313 ? 5.705 -9.144 -22.586 1.00 88.38 313 ALA A CA 1
ATOM 2518 C C . ALA A 1 313 ? 5.946 -8.165 -23.748 1.00 88.38 313 ALA A C 1
ATOM 2520 O O . ALA A 1 313 ? 6.334 -8.598 -24.838 1.00 88.38 313 ALA A O 1
ATOM 2521 N N . ASN A 1 314 ? 5.744 -6.857 -23.543 1.00 86.75 314 ASN A N 1
ATOM 2522 C CA . ASN A 1 314 ? 6.046 -5.856 -24.556 1.00 86.75 314 ASN A CA 1
ATOM 2523 C C . ASN A 1 314 ? 7.578 -5.710 -24.708 1.00 86.75 314 ASN A C 1
ATOM 2525 O O . ASN A 1 314 ? 8.262 -5.321 -23.754 1.00 86.75 314 ASN A O 1
ATOM 2529 N N . PRO A 1 315 ? 8.141 -5.986 -25.903 1.00 88.75 315 PRO A N 1
ATOM 2530 C CA . PRO A 1 315 ? 9.585 -5.951 -26.129 1.00 88.75 315 PRO A CA 1
ATOM 2531 C C . PRO A 1 315 ? 10.194 -4.543 -26.053 1.00 88.75 315 PRO A C 1
ATOM 2533 O O . PRO A 1 315 ? 11.418 -4.433 -26.002 1.00 88.75 315 PRO A O 1
ATOM 2536 N N . ILE A 1 316 ? 9.377 -3.486 -26.078 1.00 89.69 316 ILE A N 1
ATOM 2537 C CA . ILE A 1 316 ? 9.823 -2.097 -25.910 1.00 89.69 316 ILE A CA 1
ATOM 2538 C C . ILE A 1 316 ? 9.807 -1.719 -24.426 1.00 89.69 316 ILE A C 1
ATOM 2540 O O . ILE A 1 316 ? 10.810 -1.222 -23.913 1.00 89.69 316 ILE A O 1
ATOM 2544 N N . ASP A 1 317 ? 8.707 -2.013 -23.726 1.00 89.94 317 ASP A N 1
ATOM 2545 C CA . ASP A 1 317 ? 8.526 -1.593 -22.332 1.00 89.94 317 ASP A CA 1
ATOM 2546 C C . ASP A 1 317 ? 9.527 -2.273 -21.395 1.00 89.94 317 ASP A C 1
ATOM 2548 O O . ASP A 1 317 ? 10.152 -1.604 -20.576 1.00 89.94 317 ASP A O 1
ATOM 2552 N N . SER A 1 318 ? 9.726 -3.590 -21.524 1.00 90.81 318 SER A N 1
ATOM 2553 C CA . SER A 1 318 ? 10.550 -4.351 -20.574 1.00 90.81 318 SER A CA 1
ATOM 2554 C C . SER A 1 318 ? 12.014 -3.868 -20.501 1.00 90.81 318 SER A C 1
ATOM 2556 O O . SER A 1 318 ? 12.470 -3.541 -19.398 1.00 90.81 318 SER A O 1
ATOM 2558 N N . PRO A 1 319 ? 12.762 -3.720 -21.617 1.00 92.62 319 PRO A N 1
ATOM 2559 C CA . PRO A 1 319 ? 14.127 -3.188 -21.563 1.00 92.62 319 PRO A CA 1
ATOM 2560 C C . PRO A 1 319 ? 14.190 -1.732 -21.086 1.00 92.62 319 PRO A C 1
ATOM 2562 O O . PRO A 1 319 ? 15.111 -1.355 -20.355 1.00 92.62 319 PRO A O 1
ATOM 2565 N N . TYR A 1 320 ? 13.220 -0.913 -21.498 1.00 92.19 320 TYR A N 1
ATOM 2566 C CA . TYR A 1 320 ? 13.160 0.502 -21.147 1.00 92.19 320 TYR A CA 1
ATOM 2567 C C . TYR A 1 320 ? 12.945 0.695 -19.643 1.00 92.19 320 TYR A C 1
ATOM 2569 O O . TYR A 1 320 ? 13.719 1.378 -18.972 1.00 92.19 320 TYR A O 1
ATOM 2577 N N . VAL A 1 321 ? 11.943 0.021 -19.087 1.00 92.12 321 VAL A N 1
ATOM 2578 C CA . VAL A 1 321 ? 11.616 0.089 -17.665 1.00 92.12 321 VAL A CA 1
ATOM 2579 C C . VAL A 1 321 ? 12.729 -0.495 -16.799 1.00 92.12 321 VAL A C 1
ATOM 2581 O O . VAL A 1 321 ? 13.084 0.101 -15.781 1.00 92.12 321 VAL A O 1
ATOM 2584 N N . SER A 1 322 ? 13.311 -1.632 -17.198 1.00 92.31 322 SER A N 1
ATOM 2585 C CA . SER A 1 322 ? 14.453 -2.217 -16.487 1.00 92.31 322 SER A CA 1
ATOM 2586 C C . SER A 1 322 ? 15.605 -1.213 -16.382 1.00 92.31 322 SER A C 1
ATOM 2588 O O . SER A 1 322 ? 16.181 -1.029 -15.311 1.00 92.31 322 SER A O 1
ATOM 2590 N N . THR A 1 323 ? 15.871 -0.487 -17.469 1.00 92.88 323 THR A N 1
ATOM 2591 C CA . THR A 1 323 ? 16.876 0.578 -17.504 1.00 92.88 323 THR A CA 1
ATOM 2592 C C . THR A 1 323 ? 16.546 1.705 -16.518 1.00 92.88 323 THR A C 1
ATOM 2594 O O . THR A 1 323 ? 17.419 2.109 -15.752 1.00 92.88 323 THR A O 1
ATOM 2597 N N . ILE A 1 324 ? 15.295 2.178 -16.475 1.00 91.81 324 ILE A N 1
ATOM 2598 C CA . ILE A 1 324 ? 14.862 3.223 -15.529 1.00 91.81 324 ILE A CA 1
ATOM 2599 C C . ILE A 1 324 ? 15.015 2.776 -14.076 1.00 91.81 324 ILE A C 1
ATOM 2601 O O . ILE A 1 324 ? 15.554 3.530 -13.269 1.00 91.81 324 ILE A O 1
ATOM 2605 N N . GLN A 1 325 ? 14.560 1.571 -13.725 1.00 91.69 325 GLN A N 1
ATOM 2606 C CA . GLN A 1 325 ? 14.653 1.097 -12.340 1.00 91.69 325 GLN A CA 1
ATOM 2607 C C . GLN A 1 325 ? 16.109 0.918 -11.896 1.00 91.69 325 GLN A C 1
ATOM 2609 O O . GLN A 1 325 ? 16.440 1.264 -10.765 1.00 91.69 325 GLN A O 1
ATOM 2614 N N . ASN A 1 326 ? 16.990 0.463 -12.791 1.00 88.62 326 ASN A N 1
ATOM 2615 C CA . ASN A 1 326 ? 18.422 0.372 -12.505 1.00 88.62 326 ASN A CA 1
ATOM 2616 C C . ASN A 1 326 ? 19.043 1.757 -12.277 1.00 88.62 326 ASN A C 1
ATOM 2618 O O . ASN A 1 326 ? 19.806 1.929 -11.330 1.00 88.62 326 ASN A O 1
ATOM 2622 N N . TYR A 1 327 ? 18.675 2.758 -13.085 1.00 89.12 327 TYR A N 1
ATOM 2623 C CA . TYR A 1 327 ? 19.108 4.137 -12.845 1.00 89.12 327 TYR A CA 1
ATOM 2624 C C . TYR A 1 327 ? 18.583 4.686 -11.517 1.00 89.12 327 TYR A C 1
ATOM 2626 O O . TYR A 1 327 ? 19.340 5.319 -10.789 1.00 89.12 327 TYR A O 1
ATOM 2634 N N . ALA A 1 328 ?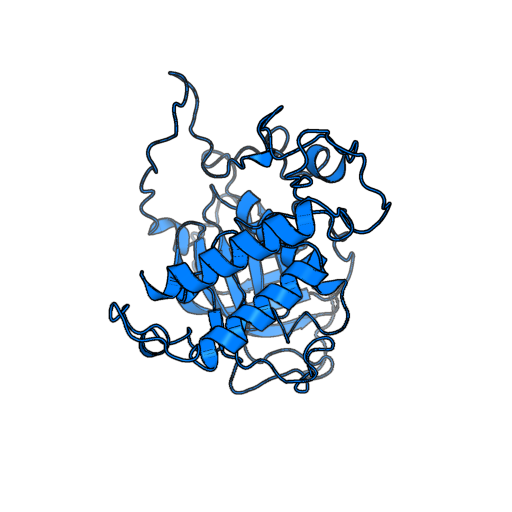 17.329 4.403 -11.159 1.00 87.31 328 ALA A N 1
ATOM 2635 C CA . ALA A 1 328 ? 16.775 4.811 -9.871 1.00 87.31 328 ALA A CA 1
ATOM 2636 C C . ALA A 1 328 ? 17.520 4.160 -8.690 1.00 87.31 328 ALA A C 1
ATOM 2638 O O . ALA A 1 328 ? 17.796 4.828 -7.697 1.00 87.31 328 ALA A O 1
ATOM 2639 N N . ALA A 1 329 ? 17.891 2.880 -8.803 1.00 86.31 329 ALA A N 1
ATOM 2640 C CA . ALA A 1 329 ? 18.695 2.189 -7.794 1.00 86.31 329 ALA A CA 1
ATOM 2641 C C . ALA A 1 329 ? 20.091 2.812 -7.637 1.00 86.31 329 ALA A C 1
ATOM 2643 O O . ALA A 1 329 ? 20.561 3.002 -6.513 1.00 86.31 329 ALA A O 1
ATOM 2644 N N . ASP A 1 330 ? 20.727 3.170 -8.754 1.00 82.56 330 ASP A N 1
ATOM 2645 C CA . ASP A 1 330 ? 22.001 3.888 -8.749 1.00 82.56 330 ASP A CA 1
ATOM 2646 C C . ASP A 1 330 ? 21.856 5.281 -8.116 1.00 82.56 330 ASP A C 1
ATOM 2648 O O . ASP A 1 330 ? 22.734 5.704 -7.360 1.00 82.56 330 ASP A O 1
ATOM 2652 N N . ASP A 1 331 ? 20.751 5.981 -8.384 1.00 82.62 331 ASP A N 1
ATOM 2653 C CA . ASP A 1 331 ? 20.520 7.348 -7.913 1.00 82.62 331 ASP A CA 1
ATOM 2654 C C . ASP A 1 331 ? 20.326 7.457 -6.400 1.00 82.62 331 ASP A C 1
ATOM 2656 O O . ASP A 1 331 ? 20.703 8.461 -5.791 1.00 82.62 331 ASP A O 1
ATOM 2660 N N . ILE A 1 332 ? 19.823 6.405 -5.759 1.00 81.75 332 ILE A N 1
ATOM 2661 C CA . ILE A 1 332 ? 19.698 6.340 -4.295 1.00 81.75 332 ILE A CA 1
ATOM 2662 C C . ILE A 1 332 ? 21.049 6.409 -3.611 1.00 81.75 332 ILE A C 1
ATOM 2664 O O . ILE A 1 332 ? 21.155 6.963 -2.520 1.00 81.75 332 ILE A O 1
ATOM 2668 N N . CYS A 1 333 ? 22.099 5.915 -4.267 1.00 68.50 333 CYS A N 1
ATOM 2669 C CA . CYS A 1 333 ? 23.454 6.043 -3.750 1.00 68.50 333 CYS A CA 1
ATOM 2670 C C . CYS A 1 333 ? 23.968 7.497 -3.744 1.00 68.50 333 CYS A C 1
ATOM 2672 O O . CYS A 1 333 ? 25.097 7.742 -3.309 1.00 68.50 333 CYS A O 1
ATOM 2674 N N . TYR A 1 334 ? 23.181 8.457 -4.245 1.00 67.06 334 TYR A N 1
ATOM 2675 C CA . TYR A 1 334 ? 23.554 9.865 -4.370 1.00 67.06 334 TYR A CA 1
ATOM 2676 C C . TYR A 1 334 ? 22.662 10.846 -3.585 1.00 67.06 334 TYR A C 1
ATOM 2678 O O . TYR A 1 334 ? 22.994 12.034 -3.593 1.00 67.06 334 TYR A O 1
ATOM 2686 N N . GLN A 1 335 ? 21.576 10.394 -2.940 1.00 59.75 335 GLN A N 1
ATOM 2687 C CA . GLN A 1 335 ? 20.675 11.230 -2.118 1.00 59.75 335 GLN A CA 1
ATOM 2688 C C . GLN A 1 335 ? 21.165 11.359 -0.671 1.00 59.75 335 GLN A C 1
ATOM 2690 O O . GLN A 1 335 ? 21.068 12.480 -0.123 1.00 59.75 335 GLN A O 1
#

pLDDT: mean 86.36, std 12.41, range [48.5, 98.62]

Foldseek 3Di:
DQKEKEFPFKAFPVGTDIDIWGFDWFAFFFAFDPPLVCPAFPDPDDRATDPRDPQAKYWYKYWDDWDDADDFATKTKIATPFIASGPPGDTDDPPPDLDARIKIKGKGDLLRLNLQSHQQRVLVLLVVDPPSDVFAAFAWPGKIKDWDPPRMDRPRNVPDDPPPPPADPDDPPDDGRSLDDCRLDDPNSGGDPSVDCNNVPDCSRCVNDDSCPPPIRMIMMIMGHDFADFDDLVLLAADDPPDPDDRRVVLVLQLVSVVSCLVSQKQQQDDARRQKTFGDPDDSDDQDQDPVVRHGRRIYGHDSSRMHGHRSPPPRSSVVSSVVNNVVSNCNSVD

InterPro domains:
  IPR000719 Protein kinase domain [PS50011] (61-335)
  IPR011009 Protein kinase-like domain superfamily [SSF56112] (61-317)

Organism: NCBI:txid2804958